Protein AF-A0A7S0CKL4-F1 (afdb_monomer_lite)

Secondary structure (DSSP, 8-state):
-EEEEE-SS-BTTB--EEEEEETTTT-EEEEE-TTSTTHHHHTSGGGG-EEEESS-TTS-TTS--GGGSSS--BTT-EEEEEETTSTT-EEEEEETTTT-EEEEE-TTTSHHHHHTSGGGG-EEEESS-TTS-TT---TTTTSBP-TT-EEEEEESSSSS-EEEB-SSTTEEPEEE-TT----TTPPB-EEEEEESSP--GGG--

Organism: NCBI:txid420281

Sequence (205 aa):
FLSLKVDAYTVNGYDCWLTGGRESYNDYVYVRNALKHGYERTTAETTYQWTVRSSLGDGTRSVADEQYINSCVKYGDIVYLQLNYMDNRWLSGGRDRGNDGVYTENALGTTYERTTAASTYQWIVRSSSGDGTRSFADKQEGSCVHYEDILYLQVNNVNNRWLSGGGYIDEEVYALDVTSTFWEDTPNPKWTVQKWPIVDETRSI

pLDDT: mean 88.28, std 12.35, range [36.5, 98.56]

Structure (mmCIF, N/CA/C/O backbone):
data_AF-A0A7S0CKL4-F1
#
_entry.id   AF-A0A7S0CKL4-F1
#
loop_
_atom_site.group_PDB
_atom_site.id
_atom_site.type_symbol
_atom_site.label_atom_id
_atom_site.label_alt_id
_atom_site.label_comp_id
_atom_site.label_asym_id
_atom_site.label_entity_id
_atom_site.label_seq_id
_atom_site.pdbx_PDB_ins_code
_atom_site.Cartn_x
_atom_site.Cartn_y
_atom_site.Cartn_z
_atom_site.occupancy
_atom_site.B_iso_or_equiv
_atom_site.auth_seq_id
_atom_site.auth_comp_id
_atom_site.auth_asym_id
_atom_site.auth_atom_id
_atom_site.pdbx_PDB_model_num
ATOM 1 N N . PHE A 1 1 ? 4.756 6.213 11.158 1.00 80.94 1 PHE A N 1
ATOM 2 C CA . PHE A 1 1 ? 4.944 5.241 10.065 1.00 80.94 1 PHE A CA 1
ATOM 3 C C . PHE A 1 1 ? 4.367 3.911 10.492 1.00 80.94 1 PHE A C 1
ATOM 5 O O . PHE A 1 1 ? 4.407 3.612 11.685 1.00 80.94 1 PHE A O 1
ATOM 12 N N . LEU A 1 2 ? 3.855 3.144 9.536 1.00 91.38 2 LEU A N 1
ATOM 13 C CA . LEU A 1 2 ? 3.444 1.762 9.752 1.00 91.38 2 LEU A CA 1
ATOM 14 C C . LEU A 1 2 ? 4.275 0.817 8.885 1.00 91.38 2 LEU A C 1
ATOM 16 O O . LEU A 1 2 ? 4.931 1.250 7.933 1.00 91.38 2 LEU A O 1
ATOM 20 N N . SER A 1 3 ? 4.187 -0.467 9.199 1.00 90.94 3 SER A N 1
ATOM 21 C CA . SER A 1 3 ? 4.584 -1.563 8.322 1.00 90.94 3 SER A CA 1
ATOM 22 C C . SER A 1 3 ? 3.409 -2.506 8.119 1.00 90.94 3 SER A C 1
ATOM 24 O O . SER A 1 3 ? 2.536 -2.618 8.977 1.00 90.94 3 SER A O 1
ATOM 26 N N . LEU A 1 4 ? 3.390 -3.182 6.975 1.00 91.25 4 LEU A N 1
ATOM 27 C CA . LEU A 1 4 ? 2.391 -4.197 6.660 1.00 91.25 4 LEU A CA 1
ATOM 28 C C . LEU A 1 4 ? 3.087 -5.552 6.677 1.00 91.25 4 LEU A C 1
ATOM 30 O O . LEU A 1 4 ? 3.980 -5.801 5.866 1.00 91.25 4 LEU A O 1
ATOM 34 N N . LYS A 1 5 ? 2.719 -6.396 7.637 1.00 90.75 5 LYS A N 1
ATOM 35 C CA . LYS A 1 5 ? 3.197 -7.776 7.753 1.00 90.75 5 LYS A CA 1
ATOM 36 C C . LYS A 1 5 ? 2.203 -8.688 7.042 1.00 90.75 5 LYS A C 1
ATOM 38 O O . LYS A 1 5 ? 1.003 -8.494 7.191 1.00 90.75 5 LYS A O 1
ATOM 43 N N . VAL A 1 6 ? 2.679 -9.662 6.273 1.00 86.38 6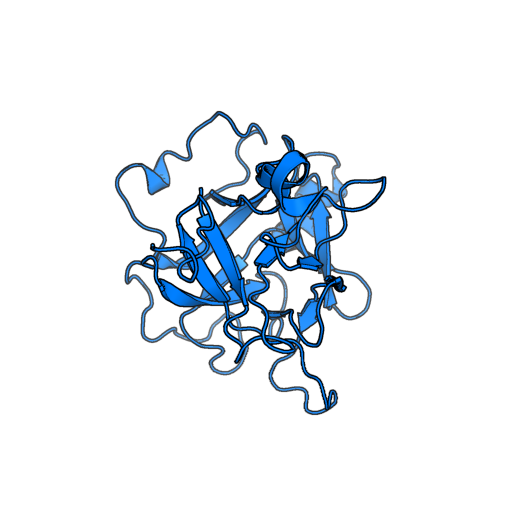 VAL A N 1
ATOM 44 C CA . VAL A 1 6 ? 1.791 -10.672 5.677 1.00 86.38 6 VAL A CA 1
ATOM 45 C C . VAL A 1 6 ? 1.136 -11.473 6.807 1.00 86.38 6 VAL A C 1
ATOM 47 O O . VAL A 1 6 ? 1.844 -12.050 7.631 1.00 86.38 6 VAL A O 1
ATOM 50 N N . ASP A 1 7 ? -0.197 -11.545 6.833 1.00 81.00 7 ASP A N 1
ATOM 51 C CA . ASP A 1 7 ? -0.971 -12.330 7.811 1.00 81.00 7 ASP A CA 1
ATOM 52 C C . ASP A 1 7 ? -1.090 -13.798 7.357 1.00 81.00 7 ASP A C 1
ATOM 54 O O . ASP A 1 7 ? -2.171 -1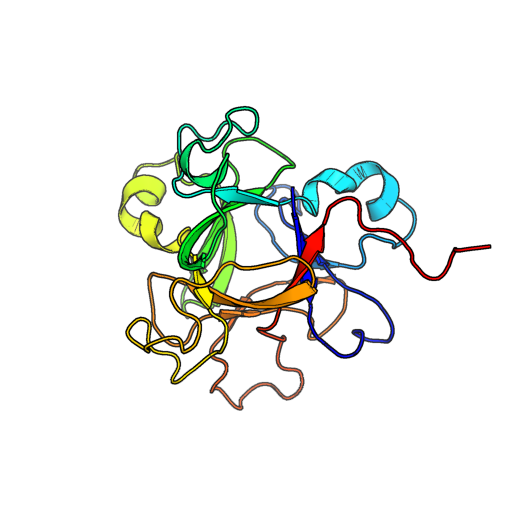4.365 7.185 1.00 81.00 7 ASP A O 1
ATOM 58 N N . ALA A 1 8 ? 0.053 -14.407 7.048 1.00 66.12 8 ALA A N 1
ATOM 59 C CA . ALA A 1 8 ? 0.177 -15.837 6.797 1.00 66.12 8 ALA A CA 1
ATOM 60 C C . ALA A 1 8 ? 0.778 -16.499 8.036 1.00 66.12 8 ALA A C 1
ATOM 62 O O . ALA A 1 8 ? 1.573 -15.889 8.752 1.00 66.12 8 ALA A O 1
ATOM 63 N N . TYR A 1 9 ? 0.450 -17.775 8.254 1.00 55.41 9 TYR A N 1
ATOM 64 C CA . TYR A 1 9 ? 1.267 -18.626 9.113 1.00 55.41 9 TYR A CA 1
ATOM 65 C C . TYR A 1 9 ? 2.672 -18.596 8.510 1.00 55.41 9 TYR A C 1
ATOM 67 O O . TYR A 1 9 ? 2.846 -19.084 7.399 1.00 55.41 9 TYR A O 1
ATOM 75 N N . THR A 1 10 ? 3.578 -17.871 9.167 1.00 57.78 10 THR A N 1
ATOM 76 C CA . THR A 1 10 ? 4.973 -17.608 8.794 1.00 57.78 10 THR A CA 1
ATOM 77 C C . THR A 1 10 ? 5.445 -18.305 7.513 1.00 57.78 10 THR A C 1
ATOM 79 O O . THR A 1 10 ? 5.606 -19.526 7.479 1.00 57.78 10 THR A O 1
ATOM 82 N N . VAL A 1 11 ? 5.720 -17.538 6.455 1.00 58.94 11 VAL A N 1
ATOM 83 C CA . VAL A 1 11 ? 6.225 -18.098 5.193 1.00 58.94 11 VAL A CA 1
ATOM 84 C C . VAL A 1 11 ? 7.553 -18.795 5.487 1.00 58.94 11 VAL A C 1
ATOM 86 O O . VAL A 1 11 ? 8.544 -18.148 5.827 1.00 58.94 11 VAL A O 1
ATOM 89 N N . ASN A 1 12 ? 7.563 -20.129 5.441 1.00 60.25 12 ASN A N 1
ATOM 90 C CA . ASN A 1 12 ? 8.696 -20.962 5.858 1.00 60.25 12 ASN A CA 1
ATOM 91 C C . ASN A 1 12 ? 9.239 -20.654 7.272 1.00 60.25 12 ASN A C 1
ATOM 93 O O . ASN A 1 12 ? 10.441 -20.771 7.508 1.00 60.25 12 ASN A O 1
ATOM 97 N N . GLY A 1 13 ? 8.387 -20.248 8.221 1.00 66.31 13 GLY A N 1
ATOM 98 C CA . GLY A 1 13 ? 8.817 -19.932 9.590 1.00 66.31 13 GLY A CA 1
ATOM 99 C C . GLY A 1 13 ? 9.332 -18.502 9.797 1.00 66.31 13 GLY A C 1
ATOM 100 O O . GLY A 1 13 ? 9.778 -18.183 10.898 1.00 66.31 13 GLY A O 1
ATOM 101 N N . TYR A 1 14 ? 9.235 -17.632 8.785 1.00 72.88 14 TYR A N 1
ATOM 102 C CA . TYR A 1 14 ? 9.647 -16.234 8.877 1.00 72.88 14 TYR A CA 1
ATOM 103 C C . TYR A 1 14 ? 8.485 -15.255 8.739 1.00 72.88 14 TYR A C 1
ATOM 105 O O . TYR A 1 14 ? 7.584 -15.417 7.914 1.00 72.88 14 TYR A O 1
ATOM 113 N N . ASP A 1 15 ? 8.575 -14.178 9.510 1.00 84.06 15 ASP A N 1
ATOM 114 C CA . ASP A 1 15 ? 7.770 -12.988 9.297 1.00 84.06 15 ASP A CA 1
ATOM 115 C C . ASP A 1 15 ? 8.258 -12.256 8.044 1.00 84.06 15 ASP A C 1
ATOM 117 O O . ASP A 1 15 ? 9.460 -12.052 7.844 1.00 84.06 15 ASP A O 1
ATOM 121 N N . CYS A 1 16 ? 7.314 -11.879 7.184 1.00 88.00 16 CYS A N 1
ATOM 122 C CA . CYS A 1 16 ? 7.585 -11.135 5.962 1.00 88.00 16 CYS A CA 1
ATOM 123 C C . CYS A 1 16 ? 6.763 -9.852 5.943 1.00 88.00 16 CYS A C 1
ATOM 125 O O . CYS A 1 16 ? 5.591 -9.838 6.322 1.00 88.00 16 CYS A O 1
ATOM 127 N N . TRP A 1 17 ? 7.387 -8.778 5.472 1.00 92.62 17 TRP A N 1
ATOM 128 C CA . TRP A 1 17 ? 6.806 -7.446 5.439 1.00 92.62 17 TRP A CA 1
ATOM 129 C C . TRP A 1 17 ? 6.842 -6.881 4.028 1.00 92.62 17 TRP A C 1
ATOM 131 O O . TRP A 1 17 ? 7.777 -7.142 3.265 1.00 92.62 17 TRP A O 1
ATOM 141 N N . LEU A 1 18 ? 5.830 -6.077 3.716 1.00 94.88 18 LEU A N 1
ATOM 142 C CA . LEU A 1 18 ? 5.751 -5.314 2.484 1.00 94.88 18 LEU A CA 1
ATOM 143 C C . LEU A 1 18 ? 6.912 -4.327 2.410 1.00 94.88 18 LEU A C 1
ATOM 145 O O . LEU A 1 18 ? 7.070 -3.462 3.279 1.00 94.88 18 LEU A O 1
ATOM 149 N N . THR A 1 19 ? 7.673 -4.408 1.328 1.00 94.88 19 THR A N 1
ATOM 150 C CA . THR A 1 19 ? 8.748 -3.475 1.034 1.00 94.88 19 THR A CA 1
ATOM 151 C C . THR A 1 19 ? 8.677 -2.978 -0.397 1.00 94.88 19 THR A C 1
ATOM 153 O O . THR A 1 19 ? 8.399 -3.752 -1.302 1.00 94.88 19 THR A O 1
ATOM 156 N N . GLY A 1 20 ? 8.905 -1.683 -0.601 1.00 95.50 20 GLY A N 1
ATOM 157 C CA . GLY A 1 20 ? 8.917 -1.051 -1.922 1.00 95.50 20 GLY A CA 1
ATOM 158 C C . GLY A 1 20 ? 10.261 -0.408 -2.229 1.00 95.50 20 GLY A C 1
ATOM 159 O O . GLY A 1 20 ? 11.185 -0.474 -1.421 1.00 95.50 20 GLY A O 1
ATOM 160 N N . GLY A 1 21 ? 10.375 0.260 -3.376 1.00 93.19 21 GLY A N 1
ATOM 161 C CA . GLY A 1 21 ? 11.613 0.958 -3.716 1.00 93.19 21 GLY A CA 1
ATOM 162 C C . GLY A 1 21 ? 12.789 0.011 -3.931 1.00 93.19 21 GLY A C 1
ATOM 163 O O . GLY A 1 21 ? 13.913 0.348 -3.572 1.00 93.19 21 GLY A O 1
ATOM 164 N N . ARG A 1 22 ? 12.522 -1.195 -4.440 1.00 91.81 22 ARG A N 1
ATOM 165 C CA . ARG A 1 22 ? 13.546 -2.207 -4.710 1.00 91.81 22 ARG A CA 1
ATOM 166 C C . ARG A 1 22 ? 14.002 -2.147 -6.165 1.00 91.81 22 ARG A C 1
ATOM 168 O O . ARG A 1 22 ? 13.369 -1.500 -6.997 1.00 91.81 22 ARG A O 1
ATOM 175 N N . GLU A 1 23 ? 15.107 -2.838 -6.435 1.00 88.31 23 GLU A N 1
ATOM 176 C CA . GLU A 1 23 ? 15.803 -2.840 -7.725 1.00 88.31 23 GLU A CA 1
ATOM 177 C C . GLU A 1 23 ? 16.347 -1.459 -8.139 1.00 88.31 23 GLU A C 1
ATOM 179 O O . GLU A 1 23 ? 16.269 -0.475 -7.403 1.00 88.31 23 GLU A O 1
ATOM 184 N N . SER A 1 24 ? 16.986 -1.383 -9.307 1.00 86.50 24 SER A N 1
ATOM 185 C CA . SER A 1 24 ? 17.709 -0.188 -9.768 1.00 86.50 24 SER A CA 1
ATOM 186 C C . SER A 1 24 ? 16.818 1.033 -10.028 1.00 86.50 24 SER A C 1
ATOM 188 O O . SER A 1 24 ? 17.312 2.162 -9.978 1.00 86.50 24 SER A O 1
ATOM 190 N N . TYR A 1 25 ? 15.525 0.827 -10.294 1.00 89.81 25 TYR A N 1
ATOM 191 C CA . TYR A 1 25 ? 14.560 1.895 -10.570 1.00 89.81 25 TYR A CA 1
ATOM 192 C C . TYR A 1 25 ? 13.698 2.276 -9.357 1.00 89.81 25 TYR A C 1
ATOM 194 O O . TYR A 1 25 ? 13.014 3.302 -9.396 1.00 89.81 25 TYR A O 1
ATOM 202 N N . ASN A 1 26 ? 13.812 1.544 -8.243 1.00 92.25 26 ASN A N 1
ATOM 203 C CA . ASN A 1 26 ? 13.032 1.749 -7.019 1.00 92.25 26 ASN A CA 1
ATOM 204 C C . ASN A 1 26 ? 11.511 1.652 -7.251 1.00 92.25 26 ASN A C 1
ATOM 206 O O . ASN A 1 26 ? 10.724 2.395 -6.658 1.00 92.25 26 ASN A O 1
ATOM 210 N N . ASP A 1 27 ? 11.098 0.758 -8.136 1.00 93.62 27 ASP A N 1
ATOM 211 C CA . ASP A 1 27 ? 9.720 0.545 -8.571 1.00 93.62 27 ASP A CA 1
ATOM 212 C C . ASP A 1 27 ? 9.156 -0.803 -8.122 1.00 93.62 27 ASP A C 1
ATOM 214 O O . ASP A 1 27 ? 7.948 -0.913 -7.915 1.00 93.62 27 ASP A O 1
ATOM 218 N N . TYR A 1 28 ? 10.004 -1.796 -7.862 1.00 94.31 28 TYR A N 1
ATOM 219 C CA . TYR A 1 28 ? 9.545 -3.106 -7.418 1.00 94.31 28 TYR A CA 1
ATOM 220 C C . TYR A 1 28 ? 9.110 -3.136 -5.951 1.00 94.31 28 TYR A C 1
ATOM 222 O O . TYR A 1 28 ? 9.665 -2.454 -5.076 1.00 94.31 28 TYR A O 1
ATOM 230 N N . VAL A 1 29 ? 8.122 -3.996 -5.700 1.00 95.19 29 VAL A N 1
ATOM 231 C CA . VAL A 1 29 ? 7.515 -4.248 -4.395 1.00 95.19 29 VAL A CA 1
ATOM 232 C C . VAL A 1 29 ? 7.595 -5.736 -4.087 1.00 95.19 29 VAL A C 1
ATOM 234 O O . VAL A 1 29 ? 7.184 -6.566 -4.892 1.00 95.19 29 VAL A O 1
ATOM 237 N N . TYR A 1 30 ? 8.107 -6.064 -2.905 1.00 93.00 30 TYR A N 1
ATOM 238 C CA . TYR A 1 30 ? 8.327 -7.434 -2.459 1.00 93.00 30 TYR A CA 1
ATOM 239 C C . TYR A 1 30 ? 7.736 -7.679 -1.073 1.00 93.00 30 TYR A C 1
ATOM 241 O O . TYR A 1 30 ? 7.477 -6.753 -0.299 1.00 93.00 30 TYR A O 1
ATOM 249 N N . VAL A 1 31 ? 7.612 -8.956 -0.728 1.00 90.19 31 VAL A N 1
ATOM 250 C CA . VAL A 1 31 ? 7.548 -9.428 0.654 1.00 90.19 31 VAL A CA 1
ATOM 251 C C . VAL A 1 31 ? 8.912 -9.958 1.073 1.00 90.19 31 VAL A C 1
ATOM 253 O O . VAL A 1 31 ? 9.464 -10.873 0.465 1.00 90.19 31 VAL A O 1
ATOM 256 N N . ARG A 1 32 ? 9.493 -9.377 2.123 1.00 89.94 32 ARG A N 1
ATOM 257 C CA . ARG A 1 32 ? 10.824 -9.775 2.608 1.00 89.94 32 ARG A CA 1
ATOM 258 C C . ARG A 1 32 ? 10.884 -9.816 4.116 1.00 89.94 32 ARG A C 1
ATOM 260 O O . ARG A 1 32 ? 10.166 -9.080 4.787 1.00 89.94 32 ARG A O 1
ATOM 267 N N . ASN A 1 33 ? 11.803 -10.613 4.646 1.00 88.81 33 ASN A N 1
ATOM 268 C CA . ASN A 1 33 ? 12.113 -10.609 6.069 1.00 88.81 33 ASN A CA 1
ATOM 269 C C . ASN A 1 33 ? 12.981 -9.379 6.418 1.00 88.81 33 ASN A C 1
ATOM 271 O O . ASN A 1 33 ? 14.189 -9.383 6.189 1.00 88.81 33 ASN A O 1
ATOM 275 N N . ALA A 1 34 ? 12.372 -8.346 7.003 1.00 86.25 34 ALA A N 1
ATOM 276 C CA . ALA A 1 34 ? 13.024 -7.111 7.447 1.00 86.25 34 ALA A CA 1
ATOM 277 C C . ALA A 1 34 ? 14.053 -7.340 8.566 1.00 86.25 34 ALA A C 1
ATOM 279 O O . ALA A 1 34 ? 14.981 -6.555 8.753 1.00 86.25 34 ALA A O 1
ATOM 280 N N . LEU A 1 35 ? 13.910 -8.439 9.312 1.00 85.81 35 LEU A N 1
ATOM 281 C CA . LEU A 1 35 ? 14.823 -8.839 10.376 1.00 85.81 35 LEU A CA 1
ATOM 282 C C . LEU A 1 35 ? 15.964 -9.731 9.872 1.00 85.81 35 LEU A C 1
ATOM 284 O O . LEU A 1 35 ? 16.837 -10.086 10.674 1.00 85.81 35 LEU A O 1
ATOM 288 N N . LYS A 1 36 ? 16.006 -10.065 8.574 1.00 83.81 36 LYS A N 1
ATOM 289 C CA . LYS A 1 36 ? 17.130 -10.769 7.945 1.00 83.81 36 LYS A CA 1
ATOM 290 C C . LYS A 1 36 ? 18.393 -9.915 8.093 1.00 83.81 36 LYS A C 1
ATOM 292 O O . LYS A 1 36 ? 18.380 -8.699 7.929 1.00 83.81 36 LYS A O 1
ATOM 297 N N . HIS A 1 37 ? 19.498 -10.543 8.480 1.00 70.81 37 HIS A N 1
ATOM 298 C CA . HIS A 1 37 ? 20.748 -9.829 8.741 1.00 70.81 37 HIS A CA 1
ATOM 299 C C . HIS A 1 37 ? 21.298 -9.112 7.493 1.00 70.81 37 HIS A C 1
ATOM 301 O O . HIS A 1 37 ? 20.985 -9.468 6.358 1.00 70.81 37 HIS A O 1
ATOM 307 N N . GLY A 1 38 ? 22.178 -8.131 7.715 1.00 84.25 38 GLY A N 1
ATOM 308 C CA . GLY A 1 38 ? 22.845 -7.387 6.647 1.00 84.25 38 GLY A CA 1
ATOM 309 C C . GLY A 1 38 ? 21.977 -6.256 6.103 1.00 84.25 38 GLY A C 1
ATOM 310 O O . GLY A 1 38 ? 21.451 -5.462 6.880 1.00 84.25 38 GLY A O 1
ATOM 311 N N . TYR A 1 39 ? 21.846 -6.202 4.776 1.00 84.25 39 TYR A N 1
ATOM 312 C CA . TYR A 1 39 ? 21.215 -5.103 4.039 1.00 84.25 39 TYR A CA 1
ATOM 313 C C . TYR A 1 39 ? 19.825 -4.719 4.572 1.00 84.25 39 TYR A C 1
ATOM 315 O O . TYR A 1 39 ? 19.553 -3.528 4.731 1.00 84.25 39 TYR A O 1
ATOM 323 N N . GLU A 1 40 ? 18.983 -5.703 4.913 1.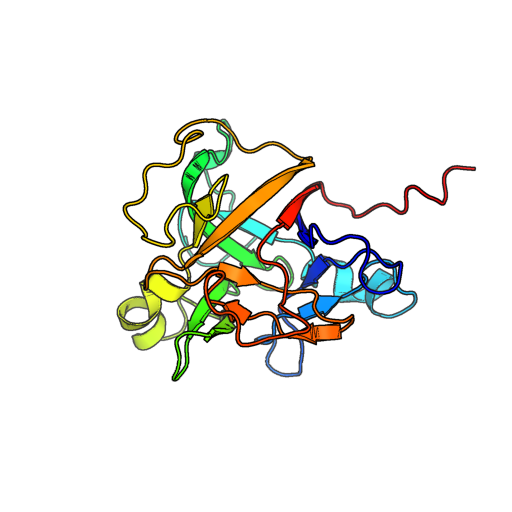00 86.88 40 GLU A N 1
ATOM 324 C CA . GLU A 1 40 ? 17.612 -5.435 5.373 1.00 86.88 40 GLU A CA 1
ATOM 325 C C . GLU A 1 40 ? 17.579 -4.696 6.720 1.00 86.88 40 GLU A C 1
ATOM 327 O O . GLU A 1 40 ? 16.874 -3.698 6.851 1.00 86.88 40 GLU A O 1
ATOM 332 N N . ARG A 1 41 ? 18.416 -5.097 7.690 1.00 77.94 41 ARG A N 1
ATOM 333 C CA . ARG A 1 41 ? 18.479 -4.448 9.014 1.00 77.94 41 ARG A CA 1
ATOM 334 C C . ARG A 1 41 ? 19.196 -3.097 9.031 1.00 77.94 41 ARG A C 1
ATOM 336 O O . ARG A 1 41 ? 18.965 -2.330 9.957 1.00 77.94 41 ARG A O 1
ATOM 343 N N . THR A 1 42 ? 20.118 -2.829 8.103 1.00 76.69 42 THR A N 1
ATOM 344 C CA . THR A 1 42 ? 21.000 -1.645 8.203 1.00 76.69 42 THR A CA 1
ATOM 345 C C . THR A 1 42 ? 20.755 -0.583 7.148 1.00 76.69 42 THR A C 1
ATOM 347 O O . THR A 1 42 ? 21.084 0.578 7.370 1.00 76.69 42 THR A O 1
ATOM 350 N N . THR A 1 43 ? 20.263 -0.967 5.973 1.00 80.62 43 THR A N 1
ATOM 351 C CA . THR A 1 43 ? 20.270 -0.094 4.790 1.00 80.62 43 THR A CA 1
ATOM 352 C C . THR A 1 43 ? 18.882 0.056 4.189 1.00 80.62 43 THR A C 1
ATOM 354 O O . THR A 1 43 ? 18.534 1.143 3.736 1.00 80.62 43 THR A O 1
ATOM 357 N N . ALA A 1 44 ? 18.071 -1.000 4.226 1.00 85.19 44 ALA A N 1
ATOM 358 C CA . ALA A 1 44 ? 16.737 -1.005 3.639 1.00 85.19 44 ALA A CA 1
ATOM 359 C C . ALA A 1 44 ? 15.627 -0.595 4.619 1.00 85.19 44 ALA A C 1
ATOM 361 O O . ALA A 1 44 ? 14.455 -0.715 4.284 1.00 85.19 44 ALA A O 1
ATOM 362 N N . GLU A 1 45 ? 15.947 -0.112 5.820 1.00 87.56 45 GLU A N 1
ATOM 363 C CA . GLU A 1 45 ? 14.968 0.125 6.892 1.00 87.56 45 GLU A CA 1
ATOM 364 C C . GLU A 1 45 ? 13.750 0.950 6.427 1.00 87.56 45 GLU A C 1
ATOM 366 O O . GLU A 1 45 ? 12.595 0.571 6.623 1.00 87.56 45 GLU A O 1
ATOM 371 N N . THR A 1 46 ? 13.998 2.053 5.721 1.00 91.88 46 THR A N 1
ATOM 372 C CA . THR A 1 46 ? 12.949 2.961 5.236 1.00 91.88 46 THR A CA 1
ATOM 373 C C . THR A 1 46 ? 12.143 2.405 4.060 1.00 91.88 46 THR A C 1
ATOM 375 O O . THR A 1 46 ? 11.078 2.936 3.749 1.00 91.88 46 THR A O 1
ATOM 378 N N . THR A 1 47 ? 12.591 1.310 3.439 1.00 94.31 47 THR A N 1
ATOM 379 C CA . THR A 1 47 ? 11.850 0.609 2.377 1.00 94.31 47 THR A CA 1
ATOM 380 C C . THR A 1 47 ? 10.694 -0.241 2.919 1.00 94.31 47 THR A C 1
ATOM 382 O O . THR A 1 47 ? 9.850 -0.680 2.142 1.00 94.31 47 THR A O 1
ATOM 385 N N . TYR A 1 48 ? 10.644 -0.481 4.234 1.00 94.81 48 TYR A N 1
ATOM 386 C CA . TYR A 1 48 ? 9.555 -1.175 4.942 1.00 94.81 48 TYR A CA 1
ATOM 387 C C . TYR A 1 48 ? 8.581 -0.217 5.638 1.00 94.81 48 TYR A C 1
ATOM 389 O O . TYR A 1 48 ? 7.589 -0.640 6.242 1.00 94.81 48 TYR A O 1
ATOM 397 N N . GLN A 1 49 ? 8.892 1.077 5.602 1.00 95.12 49 GLN 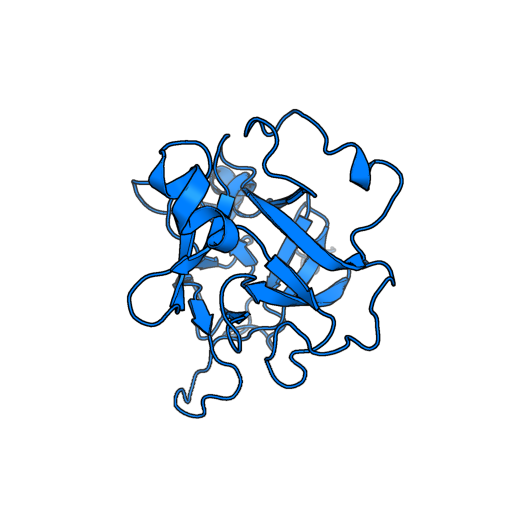A N 1
ATOM 398 C CA . GLN A 1 49 ? 8.121 2.122 6.247 1.00 95.12 49 GLN A CA 1
ATOM 399 C C . GLN A 1 49 ? 7.160 2.737 5.241 1.00 95.12 49 GLN A C 1
ATOM 401 O O . GLN A 1 49 ? 7.570 3.278 4.211 1.00 95.12 49 GLN A O 1
ATOM 406 N N . TRP A 1 50 ? 5.883 2.713 5.591 1.00 96.19 50 TRP A N 1
ATOM 407 C CA . TRP A 1 50 ? 4.822 3.293 4.789 1.00 96.19 50 TRP A CA 1
ATOM 408 C C . TRP A 1 50 ? 4.115 4.395 5.574 1.00 96.19 50 TRP A C 1
ATOM 410 O O . TRP A 1 50 ? 3.879 4.292 6.787 1.00 96.19 50 TRP A O 1
ATOM 420 N N . THR A 1 51 ? 3.778 5.465 4.867 1.00 94.88 51 THR A N 1
ATOM 421 C CA . THR A 1 51 ? 2.919 6.538 5.365 1.00 94.88 51 THR A CA 1
ATOM 422 C C . THR A 1 51 ? 1.579 6.428 4.663 1.00 94.88 51 THR A C 1
ATOM 424 O O . THR A 1 51 ? 1.513 6.530 3.438 1.00 94.88 51 THR A O 1
ATOM 427 N N . VAL A 1 52 ? 0.514 6.231 5.438 1.00 95.19 52 VAL A N 1
ATOM 428 C CA . VAL A 1 52 ? -0.852 6.289 4.915 1.00 95.19 52 VAL A CA 1
ATOM 429 C C . VAL A 1 52 ? -1.254 7.746 4.765 1.00 95.19 52 VAL A C 1
ATOM 431 O O . VAL A 1 52 ? -1.045 8.545 5.679 1.00 95.19 52 VAL A O 1
ATOM 434 N N . ARG A 1 53 ? -1.823 8.079 3.612 1.00 96.12 53 ARG A N 1
ATOM 435 C CA . ARG A 1 53 ? -2.289 9.420 3.278 1.00 96.12 53 ARG A CA 1
ATOM 436 C C . ARG A 1 53 ? -3.690 9.390 2.685 1.00 96.12 53 ARG A C 1
ATOM 438 O O . ARG A 1 53 ? -4.097 8.409 2.070 1.00 96.12 53 ARG A O 1
ATOM 445 N N . SER A 1 54 ? -4.427 10.467 2.898 1.00 95.50 54 SER A N 1
ATOM 446 C CA . SER A 1 54 ? -5.751 10.751 2.355 1.00 95.50 54 SER A CA 1
ATOM 447 C C . SER A 1 54 ? -5.676 11.265 0.916 1.00 95.50 54 SER A C 1
ATOM 449 O O . SER A 1 54 ? -6.636 11.153 0.157 1.00 95.50 54 SER A O 1
ATOM 451 N N . SER A 1 55 ? -4.519 11.800 0.514 1.00 95.12 55 SER A N 1
ATOM 452 C CA . SER A 1 55 ? -4.247 12.277 -0.842 1.00 95.12 55 SER A CA 1
ATOM 453 C C . SER A 1 55 ? -2.771 12.120 -1.223 1.00 95.12 55 SER A C 1
ATOM 455 O O . SER A 1 55 ? -1.912 11.853 -0.382 1.00 95.12 55 SER A O 1
ATOM 457 N N . LEU A 1 56 ? -2.460 12.332 -2.505 1.00 94.88 56 LEU A N 1
ATOM 458 C CA . LEU A 1 56 ? -1.076 12.381 -2.990 1.00 94.88 56 LEU A CA 1
ATOM 459 C C . LEU A 1 56 ? -0.304 13.616 -2.483 1.00 94.88 56 LEU A C 1
ATOM 461 O O . LEU A 1 56 ? 0.925 13.614 -2.488 1.00 94.88 56 LEU A O 1
ATOM 465 N N . GLY A 1 57 ? -0.994 14.681 -2.057 1.00 93.06 57 GLY A N 1
ATOM 466 C CA . GLY A 1 57 ? -0.353 15.950 -1.703 1.00 93.06 57 GLY A CA 1
ATOM 467 C C . GLY A 1 57 ? 0.597 16.457 -2.798 1.00 93.06 57 GLY A C 1
ATOM 468 O O . GLY A 1 57 ? 0.297 16.366 -3.988 1.00 93.06 57 GLY A O 1
ATOM 469 N N . ASP A 1 58 ? 1.757 16.968 -2.386 1.00 93.06 58 ASP A N 1
ATOM 470 C CA . ASP A 1 58 ? 2.842 17.408 -3.274 1.00 93.06 58 ASP A CA 1
ATOM 471 C C . ASP A 1 58 ? 3.945 16.350 -3.472 1.00 93.06 58 ASP A C 1
ATOM 473 O O . ASP A 1 58 ? 4.952 16.615 -4.128 1.00 93.06 58 ASP A O 1
ATOM 477 N N . GLY A 1 59 ? 3.774 15.154 -2.897 1.00 93.25 59 GLY A N 1
ATOM 478 C CA . GLY A 1 59 ? 4.767 14.088 -2.973 1.00 93.25 59 GLY A CA 1
ATOM 479 C C . GLY A 1 59 ? 5.887 14.135 -1.935 1.00 93.25 59 GLY A C 1
ATOM 480 O O . GLY A 1 59 ? 6.678 13.190 -1.891 1.00 93.25 59 GLY A O 1
ATOM 481 N N . THR A 1 60 ? 5.969 15.153 -1.078 1.00 94.81 60 THR A N 1
ATOM 482 C CA . THR A 1 60 ? 7.017 15.240 -0.048 1.00 94.81 60 THR A CA 1
ATOM 483 C C . THR A 1 60 ? 6.682 14.403 1.185 1.00 94.81 60 THR A C 1
ATOM 485 O O . THR A 1 60 ? 5.563 14.423 1.700 1.00 94.81 60 THR A O 1
ATOM 488 N N . ARG A 1 61 ? 7.652 13.634 1.698 1.00 92.56 61 ARG A N 1
ATOM 489 C CA . ARG A 1 61 ? 7.433 12.757 2.867 1.00 92.56 61 ARG A CA 1
ATOM 490 C C . ARG A 1 61 ? 7.386 13.494 4.203 1.00 92.56 61 ARG A C 1
ATOM 492 O O . ARG A 1 61 ? 6.830 12.969 5.162 1.00 92.56 61 ARG A O 1
ATOM 499 N N . SER A 1 62 ? 7.978 14.683 4.277 1.00 87.88 62 SER A N 1
ATOM 500 C CA . SER A 1 62 ? 8.072 15.483 5.504 1.00 87.88 62 SER A CA 1
ATOM 501 C C . SER A 1 62 ? 6.778 16.218 5.856 1.00 87.88 62 SER A C 1
ATOM 503 O O . SER A 1 62 ? 6.605 16.614 7.008 1.00 87.88 62 SER A O 1
ATOM 505 N N . VAL A 1 63 ? 5.874 16.401 4.892 1.00 84.56 63 VAL A N 1
ATOM 506 C CA . VAL A 1 63 ? 4.592 17.076 5.110 1.00 84.56 63 VAL A CA 1
ATOM 507 C C . VAL A 1 63 ? 3.579 16.080 5.660 1.00 84.56 63 VAL A C 1
ATOM 509 O O . VAL A 1 63 ? 3.272 15.075 5.014 1.00 84.56 63 VAL A O 1
ATOM 512 N N . ALA A 1 64 ? 3.065 16.370 6.855 1.00 80.44 64 ALA A N 1
ATOM 513 C CA . ALA A 1 64 ? 2.031 15.571 7.498 1.00 80.44 64 ALA A CA 1
ATOM 514 C C . ALA A 1 64 ? 0.706 15.648 6.727 1.00 80.44 64 ALA A C 1
ATOM 516 O O . ALA A 1 64 ? 0.349 16.687 6.176 1.00 80.44 64 ALA A O 1
ATOM 517 N N . ASP A 1 65 ? -0.035 14.544 6.721 1.00 86.38 65 ASP A N 1
ATOM 518 C CA . ASP A 1 65 ? -1.400 14.521 6.212 1.00 86.38 65 ASP A CA 1
ATOM 519 C C . ASP A 1 65 ? -2.362 15.006 7.299 1.00 86.38 65 ASP A C 1
ATOM 521 O O . ASP A 1 65 ? -2.624 14.291 8.270 1.00 86.38 65 ASP A O 1
ATOM 525 N N . GLU A 1 66 ? -2.854 16.238 7.158 1.00 83.88 66 GLU A N 1
ATOM 526 C CA . GLU A 1 66 ? -3.667 16.900 8.182 1.00 83.88 66 GLU A CA 1
ATOM 527 C C . GLU A 1 66 ? -4.938 16.124 8.545 1.00 83.88 66 GLU A C 1
ATOM 529 O O . GLU A 1 66 ? -5.368 16.173 9.700 1.00 83.88 66 GLU A O 1
ATOM 534 N N . GLN A 1 67 ? -5.499 15.351 7.605 1.00 85.81 67 GLN A N 1
ATOM 535 C CA . GLN A 1 67 ? -6.717 14.578 7.841 1.00 85.81 67 GLN A CA 1
ATOM 536 C C . GLN A 1 67 ? -6.542 13.568 8.982 1.00 85.81 67 GLN A C 1
ATOM 538 O O . GLN A 1 67 ? -7.474 13.357 9.761 1.00 85.81 67 GLN A O 1
ATOM 543 N N . TYR A 1 68 ? -5.351 12.981 9.125 1.00 84.06 68 TYR A N 1
ATOM 544 C CA . TYR A 1 68 ? -5.077 11.921 10.099 1.00 84.06 68 TYR A CA 1
ATOM 545 C C . TYR A 1 68 ? -4.319 12.393 11.349 1.00 84.06 68 TYR A C 1
ATOM 547 O O . TYR A 1 68 ? -3.999 11.575 12.206 1.00 84.06 68 TYR A O 1
ATOM 555 N N . ILE A 1 69 ? -4.064 13.697 11.520 1.00 78.38 69 ILE A N 1
ATOM 556 C CA . ILE A 1 69 ? -3.352 14.212 12.710 1.00 78.38 69 ILE A CA 1
ATOM 557 C C . ILE A 1 69 ? -4.155 13.984 14.004 1.00 78.38 69 ILE A C 1
ATOM 559 O O . ILE A 1 69 ? -3.568 13.753 15.056 1.00 78.38 69 ILE A O 1
ATOM 563 N N . ASN A 1 70 ? -5.490 14.001 13.927 1.00 79.75 70 ASN A N 1
ATOM 564 C CA . ASN A 1 70 ? -6.394 13.773 15.065 1.00 79.75 70 ASN A CA 1
ATOM 565 C C . ASN A 1 70 ? -7.505 12.764 14.742 1.00 79.75 70 ASN A C 1
ATOM 567 O O . ASN A 1 70 ? -8.570 12.771 15.361 1.00 79.75 70 ASN A O 1
ATOM 571 N N . SER A 1 71 ? -7.286 11.929 13.732 1.00 89.38 71 SER A N 1
ATOM 572 C CA . SER A 1 71 ? -8.233 10.899 13.327 1.00 89.38 71 SER A CA 1
ATOM 573 C C . SER A 1 71 ? -7.495 9.603 13.011 1.00 89.38 71 SER A C 1
ATOM 575 O O . SER A 1 71 ? -6.268 9.536 13.046 1.00 89.38 71 SER A O 1
ATOM 577 N N . CYS A 1 72 ? -8.257 8.551 12.761 1.00 92.50 72 CYS A N 1
ATOM 578 C CA . CYS A 1 72 ? -7.746 7.256 12.351 1.00 92.50 72 CYS A CA 1
ATOM 579 C C . CYS A 1 72 ? -8.092 7.027 10.880 1.00 92.50 72 CYS A C 1
ATOM 581 O O . CYS A 1 72 ? -9.086 7.559 10.380 1.00 92.50 72 CYS A O 1
ATOM 583 N N . VAL A 1 73 ? -7.308 6.178 10.223 1.00 95.94 73 VAL A N 1
ATOM 584 C CA . VAL A 1 73 ? -7.759 5.511 9.000 1.00 95.94 73 VAL A CA 1
ATOM 585 C C . VAL A 1 73 ? -8.922 4.606 9.378 1.00 95.94 73 VAL A C 1
ATOM 587 O O . VAL A 1 73 ? -8.855 3.917 10.399 1.00 95.94 73 VAL A O 1
ATOM 590 N N . LYS A 1 74 ? -9.980 4.607 8.578 1.00 97.31 74 LYS A N 1
ATOM 591 C CA . LYS A 1 74 ? -11.162 3.780 8.792 1.00 97.31 74 LYS A CA 1
ATOM 592 C C . LYS A 1 74 ? -11.290 2.723 7.712 1.00 97.31 74 LYS A C 1
ATOM 594 O O . LYS A 1 74 ? -10.871 2.919 6.572 1.00 97.31 74 LYS A O 1
ATOM 599 N N . TYR A 1 75 ? -11.928 1.608 8.047 1.00 98.31 75 TYR A N 1
ATOM 600 C CA . TYR A 1 75 ? -12.395 0.694 7.010 1.00 98.31 75 TYR A CA 1
ATOM 601 C C . TYR A 1 75 ? -13.386 1.424 6.092 1.00 98.31 75 TYR A C 1
ATOM 603 O O . TYR A 1 75 ? -14.232 2.188 6.559 1.00 98.31 75 TYR A O 1
ATOM 611 N N . GLY A 1 76 ? -13.255 1.204 4.787 1.00 97.25 76 GLY A N 1
ATOM 612 C CA . GLY A 1 76 ? -13.959 1.927 3.728 1.00 97.25 76 GLY A CA 1
ATOM 613 C C . GLY A 1 76 ? -13.203 3.139 3.176 1.00 97.25 76 GLY A C 1
ATOM 614 O O . GLY A 1 76 ? -13.507 3.563 2.061 1.00 97.25 76 GLY A O 1
ATOM 615 N N . ASP A 1 77 ? -12.197 3.668 3.884 1.00 97.69 77 ASP A N 1
ATOM 616 C CA . ASP A 1 77 ? -11.424 4.806 3.382 1.00 97.69 77 ASP A CA 1
ATOM 617 C C . ASP A 1 77 ? -10.650 4.431 2.111 1.00 97.69 77 ASP A C 1
ATOM 619 O O . ASP A 1 77 ? -10.075 3.343 1.994 1.00 97.69 77 ASP A O 1
ATOM 623 N N . ILE A 1 78 ? -10.595 5.378 1.172 1.00 97.88 78 ILE A N 1
ATOM 624 C CA . ILE A 1 78 ? -9.636 5.354 0.070 1.00 97.88 78 ILE A CA 1
ATOM 625 C C . ILE A 1 78 ? -8.365 6.042 0.554 1.00 97.88 78 ILE A C 1
ATOM 627 O O . ILE A 1 78 ? -8.382 7.223 0.905 1.00 97.88 78 ILE A O 1
ATOM 631 N N . VAL A 1 79 ? -7.258 5.310 0.532 1.00 97.94 79 VAL A N 1
ATOM 632 C CA . VAL A 1 79 ? -5.958 5.788 0.995 1.00 97.94 79 VAL A CA 1
ATOM 633 C C . VAL A 1 79 ? -4.886 5.660 -0.079 1.00 97.94 79 VAL A C 1
ATOM 635 O O . VAL A 1 79 ? -5.021 4.924 -1.057 1.00 97.94 79 VAL A O 1
ATOM 638 N N . TYR A 1 80 ? -3.786 6.365 0.150 1.00 98.19 80 TYR A N 1
ATOM 639 C CA . TYR A 1 80 ? -2.553 6.299 -0.617 1.00 98.19 80 TYR A CA 1
ATOM 640 C C . TYR A 1 80 ? -1.431 5.852 0.317 1.00 98.19 80 TYR A C 1
ATOM 642 O O . TYR A 1 80 ? -1.336 6.317 1.454 1.00 98.19 80 TYR A O 1
ATOM 650 N N . LEU A 1 81 ? -0.568 4.959 -0.157 1.00 98.06 81 LEU A N 1
ATOM 651 C CA . LEU A 1 81 ? 0.563 4.449 0.615 1.00 98.06 81 LEU A CA 1
ATOM 652 C C . LEU A 1 81 ? 1.852 5.026 0.040 1.00 98.06 81 LEU A C 1
ATOM 654 O O . LEU A 1 81 ? 2.299 4.625 -1.033 1.00 98.06 81 LEU A O 1
ATOM 658 N N . GLN A 1 82 ? 2.440 5.988 0.745 1.00 97.62 82 GLN A N 1
ATOM 659 C CA . GLN A 1 82 ? 3.713 6.583 0.358 1.00 97.62 82 GLN A CA 1
ATOM 660 C C . GLN A 1 82 ? 4.867 5.800 0.981 1.00 97.62 82 GLN A C 1
ATOM 662 O O . GLN A 1 82 ? 4.887 5.573 2.194 1.00 97.62 82 GLN A O 1
ATOM 667 N N . LEU A 1 83 ? 5.843 5.422 0.161 1.00 96.88 83 LEU A N 1
ATOM 668 C CA . LEU A 1 83 ? 7.059 4.764 0.618 1.00 96.88 83 LEU A CA 1
ATOM 669 C C . LEU A 1 83 ? 7.956 5.774 1.338 1.00 96.88 83 LEU A C 1
ATOM 671 O O . LEU A 1 83 ? 8.254 6.837 0.796 1.00 96.88 83 LEU A O 1
ATOM 675 N N . ASN A 1 84 ? 8.453 5.437 2.530 1.00 94.62 84 ASN A N 1
ATOM 676 C CA . ASN A 1 84 ? 9.300 6.354 3.292 1.00 94.62 84 ASN A CA 1
ATOM 677 C C . ASN A 1 84 ? 10.788 6.314 2.890 1.00 94.62 84 ASN A C 1
ATOM 679 O O . ASN A 1 84 ? 11.623 6.912 3.562 1.00 94.62 84 ASN A O 1
ATOM 683 N N . TYR A 1 85 ? 11.138 5.622 1.808 1.00 93.00 85 TYR A N 1
ATOM 684 C CA . TYR A 1 85 ? 12.497 5.571 1.270 1.00 93.00 85 TYR A CA 1
ATOM 685 C C . TYR A 1 85 ? 12.858 6.842 0.486 1.00 93.00 85 TYR A C 1
ATOM 687 O O . TYR A 1 85 ? 13.951 7.381 0.651 1.00 93.00 85 TYR A O 1
ATOM 695 N N . MET A 1 86 ? 11.930 7.366 -0.322 1.00 94.44 86 MET A N 1
ATOM 696 C CA . MET A 1 86 ? 12.157 8.536 -1.175 1.00 94.44 86 MET A CA 1
ATOM 697 C C . MET A 1 86 ? 10.862 9.318 -1.430 1.00 94.44 86 MET A C 1
ATOM 699 O O . MET A 1 86 ? 9.770 8.754 -1.383 1.00 94.44 86 MET A O 1
ATOM 703 N N . ASP A 1 87 ? 10.982 10.614 -1.719 1.00 96.12 87 ASP A N 1
ATOM 704 C CA . ASP A 1 87 ? 9.827 11.440 -2.087 1.00 96.12 87 ASP A CA 1
ATOM 705 C C . ASP A 1 87 ? 9.217 10.985 -3.417 1.00 96.12 87 ASP A C 1
ATOM 707 O O . ASP A 1 87 ? 9.879 10.358 -4.246 1.00 96.12 87 ASP A O 1
ATOM 711 N N . ASN A 1 88 ? 7.950 11.342 -3.634 1.00 96.19 88 ASN A N 1
ATOM 712 C CA . ASN A 1 88 ? 7.200 11.027 -4.849 1.00 96.19 88 ASN A CA 1
ATOM 713 C C . ASN A 1 88 ? 7.148 9.528 -5.180 1.00 96.19 88 ASN A C 1
ATOM 715 O O . ASN A 1 88 ? 7.164 9.161 -6.350 1.00 96.19 88 ASN A O 1
ATOM 719 N N . ARG A 1 89 ? 7.109 8.652 -4.173 1.00 97.50 89 ARG A N 1
ATOM 720 C CA . ARG A 1 89 ? 7.085 7.204 -4.384 1.00 97.50 89 ARG A CA 1
ATOM 721 C C . ARG A 1 89 ? 5.893 6.581 -3.673 1.00 97.50 89 ARG A C 1
ATOM 723 O O . ARG A 1 89 ? 5.799 6.627 -2.448 1.00 97.50 89 ARG A O 1
ATOM 730 N N . TRP A 1 90 ? 4.976 6.030 -4.458 1.00 98.19 90 TRP A N 1
ATOM 731 C CA . TRP A 1 90 ? 3.639 5.644 -4.013 1.00 98.19 90 TRP A CA 1
ATOM 732 C C . TRP A 1 90 ? 3.301 4.235 -4.458 1.00 98.19 90 TRP A C 1
ATOM 734 O O . TRP A 1 90 ? 3.507 3.905 -5.622 1.00 98.19 90 TRP A O 1
ATOM 744 N N . LEU A 1 91 ? 2.748 3.421 -3.563 1.00 98.56 91 LEU A N 1
ATOM 745 C CA . LEU A 1 91 ? 2.268 2.093 -3.918 1.00 98.56 91 LEU A CA 1
ATOM 746 C C . LEU A 1 91 ? 1.095 2.200 -4.892 1.00 98.56 91 LEU A C 1
ATOM 748 O O . LEU A 1 91 ? 0.110 2.892 -4.632 1.00 98.56 91 LEU A O 1
ATOM 752 N N . SER A 1 92 ? 1.185 1.455 -5.978 1.00 98.25 92 SER A N 1
ATOM 753 C CA . SER A 1 92 ? 0.161 1.335 -7.001 1.00 98.25 92 SER A CA 1
ATOM 754 C C . SER A 1 92 ? -0.144 -0.127 -7.274 1.00 98.25 92 SER A C 1
ATOM 756 O O . SER A 1 92 ? 0.720 -0.979 -7.089 1.00 98.25 92 SER A O 1
ATOM 758 N N . GLY A 1 93 ? -1.364 -0.420 -7.705 1.00 97.38 93 GLY A N 1
ATOM 759 C CA . GLY A 1 93 ? -1.807 -1.764 -8.040 1.00 97.38 93 GLY A CA 1
ATOM 760 C C . GLY A 1 93 ? -2.813 -1.764 -9.180 1.00 97.38 93 GLY A C 1
ATOM 761 O O . GLY A 1 93 ? -3.279 -0.712 -9.626 1.00 97.38 93 GLY A O 1
ATOM 762 N N . GLY A 1 94 ? -3.151 -2.957 -9.664 1.00 94.56 94 GLY A N 1
ATOM 763 C CA . GLY A 1 94 ? -4.059 -3.080 -10.799 1.00 94.56 94 GLY A CA 1
ATOM 764 C C . GLY A 1 94 ? -3.414 -2.593 -12.094 1.00 94.56 94 GLY A C 1
ATOM 765 O O . GLY A 1 94 ? -4.103 -1.992 -12.920 1.00 94.56 94 GLY A O 1
ATOM 766 N N . ARG A 1 95 ? -2.094 -2.781 -12.224 1.00 94.25 95 ARG A N 1
ATOM 767 C CA . ARG A 1 95 ? -1.301 -2.408 -13.399 1.00 94.25 95 ARG A CA 1
ATOM 768 C C . ARG A 1 95 ? -1.133 -3.582 -14.360 1.00 94.25 95 ARG A C 1
ATOM 770 O O . ARG A 1 95 ? -1.534 -4.707 -14.068 1.00 94.25 95 ARG A O 1
ATOM 777 N N . ASP A 1 96 ? -0.569 -3.260 -15.521 1.00 93.38 96 ASP A N 1
ATOM 778 C CA . ASP A 1 96 ? -0.286 -4.173 -16.626 1.00 93.38 96 ASP A CA 1
ATOM 779 C C . ASP A 1 96 ? -1.500 -4.910 -17.194 1.00 93.38 96 ASP A C 1
ATOM 781 O O . ASP A 1 96 ? -2.665 -4.706 -16.837 1.00 93.38 96 ASP A O 1
ATOM 785 N N . ARG A 1 97 ? -1.221 -5.765 -18.176 1.00 89.06 97 ARG A N 1
ATOM 786 C CA . ARG A 1 97 ? -2.230 -6.608 -18.800 1.00 89.06 97 ARG A CA 1
ATOM 787 C C . ARG A 1 97 ? -2.611 -7.734 -17.839 1.00 89.06 97 ARG A C 1
ATOM 789 O O . ARG A 1 97 ? -1.917 -8.735 -17.768 1.00 89.06 97 ARG A O 1
ATOM 796 N N . GLY A 1 98 ? -3.777 -7.607 -17.216 1.00 88.19 98 GLY A N 1
ATOM 797 C CA . GLY A 1 98 ? -4.267 -8.565 -16.213 1.00 88.19 98 GLY A CA 1
ATOM 798 C C . GLY A 1 98 ? -4.718 -7.882 -14.923 1.00 88.19 98 GLY A C 1
ATOM 799 O O . GLY A 1 98 ? -5.536 -8.443 -14.180 1.00 88.19 98 GLY A O 1
ATOM 800 N N . ASN A 1 99 ? -4.296 -6.623 -14.743 1.00 93.06 99 ASN A N 1
ATOM 801 C CA . ASN A 1 99 ? -4.519 -5.808 -13.554 1.00 93.06 99 ASN A CA 1
ATOM 802 C C . ASN A 1 99 ? -3.931 -6.459 -12.293 1.00 93.06 99 ASN A C 1
ATOM 804 O O . ASN A 1 99 ? -4.561 -6.425 -11.238 1.00 93.06 99 ASN A O 1
ATOM 808 N N . ASP A 1 100 ? -2.779 -7.102 -12.422 1.00 92.19 100 ASP A N 1
ATOM 809 C CA . ASP A 1 100 ? -2.066 -7.829 -11.373 1.00 92.19 100 ASP A CA 1
ATOM 810 C C . ASP A 1 100 ? -0.756 -7.153 -10.958 1.00 92.19 100 ASP A C 1
ATOM 812 O O . ASP A 1 100 ? -0.296 -7.381 -9.841 1.00 92.19 100 ASP A O 1
ATOM 816 N N . GLY A 1 101 ? -0.207 -6.260 -11.786 1.00 94.75 101 GLY A N 1
ATOM 817 C CA . GLY A 1 101 ? 1.009 -5.519 -11.464 1.00 94.75 101 GLY A CA 1
ATOM 818 C C . GLY A 1 101 ? 0.844 -4.609 -10.243 1.00 94.75 101 GLY A C 1
ATOM 819 O O . GLY A 1 101 ? -0.156 -3.882 -10.120 1.00 94.75 101 GLY A O 1
ATOM 820 N N . VAL A 1 102 ? 1.842 -4.634 -9.355 1.00 96.88 102 VAL A N 1
ATOM 821 C CA . VAL A 1 102 ? 1.984 -3.752 -8.188 1.00 96.88 102 VAL A CA 1
ATOM 822 C C . VAL A 1 102 ? 3.394 -3.177 -8.172 1.00 96.88 102 VAL A C 1
ATOM 824 O O . VAL A 1 102 ? 4.378 -3.907 -8.179 1.00 96.88 102 VAL A O 1
ATOM 827 N N . TYR A 1 103 ? 3.480 -1.853 -8.097 1.00 97.19 103 TYR A N 1
ATOM 828 C CA . TYR A 1 103 ? 4.745 -1.121 -8.139 1.00 97.19 103 TYR A CA 1
ATOM 829 C C . TYR A 1 103 ? 4.702 0.066 -7.195 1.00 97.19 103 TYR A C 1
ATOM 831 O O . TYR A 1 103 ? 3.629 0.587 -6.883 1.00 97.19 103 TYR A O 1
ATOM 839 N N . THR A 1 104 ? 5.863 0.566 -6.798 1.00 97.56 104 THR A N 1
ATOM 840 C CA . THR A 1 104 ? 5.977 1.913 -6.257 1.00 97.56 104 THR A CA 1
ATOM 841 C C . THR A 1 104 ? 6.330 2.898 -7.356 1.00 97.56 104 THR A C 1
ATOM 843 O O . THR A 1 104 ? 7.411 2.808 -7.917 1.00 97.56 104 THR A O 1
ATOM 846 N N . GLU A 1 105 ? 5.491 3.898 -7.619 1.00 97.06 105 GLU A N 1
ATOM 847 C CA . GLU A 1 105 ? 5.699 4.842 -8.724 1.00 97.06 105 GLU A CA 1
ATOM 848 C C . GLU A 1 105 ? 5.553 6.320 -8.363 1.00 97.06 105 GLU A C 1
ATOM 850 O O . GLU A 1 105 ? 5.031 6.681 -7.302 1.00 97.06 105 GLU A O 1
ATOM 855 N N . ASN A 1 106 ? 6.048 7.187 -9.254 1.00 97.31 106 ASN A N 1
ATOM 856 C CA . ASN A 1 106 ? 5.833 8.627 -9.150 1.00 97.31 106 ASN A CA 1
ATOM 857 C C . ASN A 1 106 ? 4.480 9.044 -9.735 1.00 97.31 106 ASN A C 1
ATOM 859 O O . ASN A 1 106 ? 4.382 9.473 -10.887 1.00 97.31 106 ASN A O 1
ATOM 863 N N . ALA A 1 107 ? 3.460 9.020 -8.874 1.00 96.88 107 ALA A N 1
ATOM 864 C CA . ALA A 1 107 ? 2.090 9.432 -9.181 1.00 96.88 107 ALA A CA 1
ATOM 865 C C . ALA A 1 107 ? 1.959 10.860 -9.749 1.00 96.88 107 ALA A C 1
ATOM 867 O O . ALA A 1 107 ? 0.995 11.169 -10.448 1.00 96.88 107 ALA A O 1
ATOM 868 N N . LEU A 1 108 ? 2.927 11.743 -9.475 1.00 96.56 108 LEU A N 1
ATOM 869 C CA . LEU A 1 108 ? 2.928 13.137 -9.928 1.00 96.56 108 LEU A CA 1
ATOM 870 C C . LEU A 1 108 ? 3.849 13.375 -11.136 1.00 96.56 108 LEU A C 1
ATOM 872 O O . LEU A 1 108 ? 3.850 14.474 -11.701 1.00 96.56 108 LEU A O 1
ATOM 876 N N . GLY A 1 109 ? 4.615 12.361 -11.549 1.00 96.38 109 GLY A N 1
ATOM 877 C CA . GLY A 1 109 ? 5.751 12.500 -12.459 1.00 96.38 109 GLY A CA 1
ATOM 878 C C . GLY A 1 109 ? 5.372 12.740 -13.916 1.00 96.38 109 GLY A C 1
ATOM 879 O O . GLY A 1 109 ? 6.056 13.484 -14.616 1.00 96.38 109 GLY A O 1
ATOM 880 N N . THR A 1 110 ? 4.265 12.160 -14.387 1.00 97.00 110 THR A N 1
ATOM 881 C CA . THR A 1 110 ? 3.824 12.299 -15.783 1.00 97.00 110 THR A CA 1
ATOM 882 C C . THR A 1 110 ? 2.337 12.618 -15.881 1.00 97.00 110 THR A C 1
ATOM 884 O O . THR A 1 110 ? 1.566 12.414 -14.945 1.00 97.00 110 THR A O 1
ATOM 887 N N . THR A 1 111 ? 1.899 13.113 -17.041 1.00 97.75 111 THR A N 1
ATOM 888 C CA . THR A 1 111 ? 0.465 13.309 -17.307 1.00 97.75 111 THR A CA 1
ATOM 889 C C . THR A 1 111 ? -0.299 11.990 -17.273 1.00 97.75 111 THR A C 1
ATOM 891 O O . THR A 1 111 ? -1.422 11.970 -16.778 1.00 97.75 111 THR A O 1
ATOM 894 N N . TYR A 1 112 ? 0.305 10.896 -17.746 1.00 96.62 112 TYR A N 1
ATOM 895 C CA . TYR A 1 112 ? -0.296 9.566 -17.670 1.00 96.62 112 TYR A CA 1
ATOM 896 C C . TYR A 1 112 ? -0.574 9.173 -16.215 1.00 96.62 112 TYR A C 1
ATOM 898 O O . TYR A 1 112 ? -1.708 8.831 -15.885 1.00 96.62 112 TYR A O 1
ATOM 906 N N . GLU A 1 113 ? 0.422 9.328 -15.338 1.00 97.56 113 GLU A N 1
ATOM 907 C CA . GLU A 1 113 ? 0.302 8.979 -13.919 1.00 97.56 113 GLU A CA 1
ATOM 908 C C . GLU A 1 113 ? -0.760 9.817 -13.199 1.00 97.56 113 GLU A C 1
ATOM 910 O O . GLU A 1 113 ? -1.605 9.283 -12.483 1.00 97.56 113 GLU A O 1
ATOM 915 N N . ARG A 1 114 ? -0.810 11.120 -13.492 1.00 96.19 114 ARG A N 1
ATOM 916 C CA . ARG A 1 114 ? -1.776 12.045 -12.881 1.00 96.19 114 ARG A CA 1
ATOM 917 C C . ARG A 1 114 ? -3.213 11.895 -13.377 1.00 96.19 114 ARG A C 1
ATOM 919 O O . ARG A 1 114 ? -4.113 12.454 -12.759 1.00 96.19 114 ARG A O 1
ATOM 926 N N . THR A 1 115 ? -3.441 11.230 -14.509 1.00 94.38 115 THR A N 1
ATOM 927 C CA . THR A 1 115 ? -4.770 11.197 -15.147 1.00 94.38 115 THR A CA 1
ATOM 928 C C . THR A 1 115 ? -5.264 9.781 -15.378 1.00 94.38 115 THR A C 1
ATOM 930 O O . THR A 1 115 ? -6.295 9.392 -14.842 1.00 94.38 115 THR A O 1
ATOM 933 N N . THR A 1 116 ? -4.526 8.994 -16.155 1.00 94.62 116 THR A N 1
ATOM 934 C CA . THR A 1 116 ? -4.951 7.665 -16.598 1.00 94.62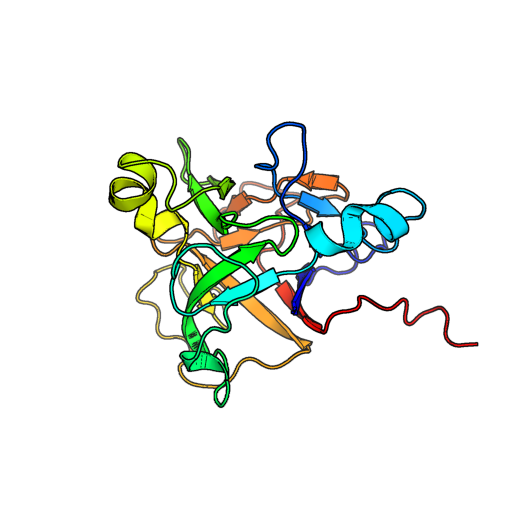 116 THR A CA 1
ATOM 935 C C . THR A 1 116 ? -4.723 6.632 -15.504 1.00 94.62 116 THR A C 1
ATOM 937 O O . THR A 1 116 ? -5.607 5.827 -15.231 1.00 94.62 116 THR A O 1
ATOM 940 N N . ALA A 1 117 ? -3.570 6.689 -14.834 1.00 96.19 117 ALA A N 1
ATOM 941 C CA . ALA A 1 117 ? -3.224 5.747 -13.774 1.00 96.19 117 ALA A CA 1
ATOM 942 C C . ALA A 1 117 ? -3.555 6.257 -12.362 1.00 96.19 117 ALA A C 1
ATOM 944 O O . ALA A 1 117 ? -3.231 5.584 -11.387 1.00 96.19 117 ALA A O 1
ATOM 945 N N . ALA A 1 118 ? -4.226 7.403 -12.217 1.00 96.56 118 ALA A N 1
ATOM 946 C CA . ALA A 1 118 ? -4.460 8.034 -10.915 1.00 96.56 118 ALA A CA 1
ATOM 947 C C . ALA A 1 118 ? -5.151 7.099 -9.900 1.00 96.56 118 ALA A C 1
ATOM 949 O O . ALA A 1 118 ? -4.774 7.052 -8.731 1.00 96.56 118 ALA A O 1
ATOM 950 N N . SER A 1 119 ? -6.119 6.300 -10.355 1.00 96.69 119 SER A N 1
ATOM 951 C CA . SER A 1 119 ? -6.848 5.340 -9.516 1.00 96.69 119 SER A CA 1
ATOM 952 C C . SER A 1 119 ? -6.047 4.082 -9.161 1.00 96.69 119 SER A C 1
ATOM 954 O O . SER A 1 119 ? -6.440 3.367 -8.245 1.00 96.69 119 SER A O 1
ATOM 956 N N . THR A 1 120 ? -4.914 3.817 -9.824 1.00 97.81 120 THR A N 1
ATOM 957 C CA . THR A 1 120 ? -4.020 2.692 -9.476 1.00 97.81 120 THR A CA 1
ATOM 958 C C . THR A 1 120 ? -3.311 2.912 -8.140 1.00 97.81 120 THR A C 1
ATOM 960 O O . THR A 1 120 ? -2.921 1.949 -7.496 1.00 97.81 120 THR A O 1
ATOM 963 N N . TYR A 1 121 ? -3.157 4.166 -7.700 1.00 98.50 121 TYR A N 1
ATOM 964 C CA . TYR A 1 121 ? -2.521 4.530 -6.425 1.00 98.50 121 TYR A CA 1
ATOM 965 C C . TYR A 1 121 ? -3.477 4.523 -5.231 1.00 98.50 121 TYR A C 1
ATOM 967 O O . TYR A 1 121 ? -3.064 4.768 -4.098 1.00 98.50 121 TYR A O 1
ATOM 975 N N .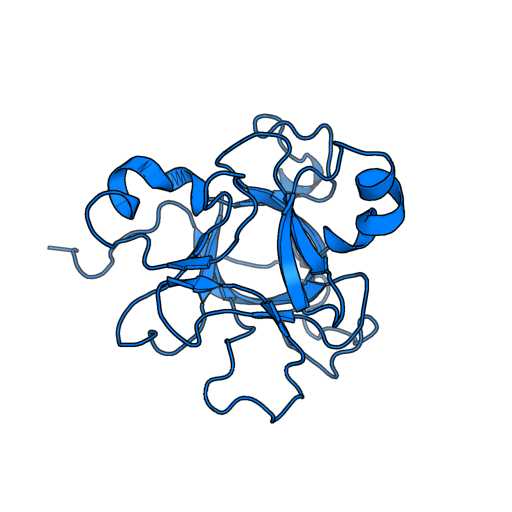 GLN A 1 122 ? -4.762 4.313 -5.500 1.00 98.56 122 GLN A N 1
ATOM 976 C CA . GLN A 1 122 ? -5.824 4.364 -4.514 1.00 98.56 122 GLN A CA 1
ATOM 977 C C . GLN A 1 122 ? -6.136 2.957 -4.024 1.00 98.56 122 GLN A C 1
ATOM 979 O O . GLN A 1 122 ? -6.467 2.069 -4.814 1.00 98.56 122 GLN A O 1
ATOM 984 N N . TRP A 1 123 ? -6.092 2.792 -2.709 1.00 98.56 123 TRP A N 1
ATOM 985 C CA . TRP A 1 123 ? -6.378 1.537 -2.032 1.00 98.56 123 TRP A CA 1
ATOM 986 C C . TRP A 1 123 ? -7.579 1.716 -1.118 1.00 98.56 123 TRP A C 1
ATOM 988 O O . TRP A 1 123 ? -7.586 2.615 -0.283 1.00 98.56 123 TRP A O 1
ATOM 998 N N . ILE A 1 124 ? -8.595 0.872 -1.268 1.00 98.25 124 ILE A N 1
ATOM 999 C CA . ILE A 1 124 ? -9.725 0.829 -0.343 1.00 98.25 124 ILE A CA 1
ATOM 1000 C C . ILE A 1 124 ? -9.331 -0.072 0.824 1.00 98.25 124 ILE A C 1
ATOM 1002 O O . ILE A 1 124 ? -8.973 -1.236 0.620 1.00 98.25 124 ILE A O 1
ATOM 1006 N N . VAL A 1 125 ? -9.409 0.463 2.038 1.00 98.19 125 VAL A N 1
ATOM 1007 C CA . VAL A 1 125 ? -9.116 -0.273 3.269 1.00 98.19 125 VAL A CA 1
ATOM 1008 C C . VAL A 1 125 ? -10.316 -1.134 3.643 1.00 98.19 125 VAL A C 1
ATOM 1010 O O . VAL A 1 125 ? -11.423 -0.622 3.788 1.00 98.19 125 VAL A O 1
ATOM 1013 N N . ARG A 1 126 ? -10.126 -2.446 3.798 1.00 97.88 126 ARG A N 1
ATOM 1014 C CA . ARG A 1 126 ? -11.221 -3.397 4.044 1.00 97.88 126 ARG A CA 1
ATOM 1015 C C . ARG A 1 126 ? -10.916 -4.328 5.204 1.00 97.88 126 ARG A C 1
ATOM 1017 O O . ARG A 1 126 ? -9.777 -4.750 5.377 1.00 97.88 126 ARG A O 1
ATOM 1024 N N . SER A 1 127 ? -11.942 -4.708 5.955 1.00 96.81 127 SER A N 1
ATOM 1025 C CA . SER A 1 127 ? -11.837 -5.696 7.029 1.00 96.81 127 SER A CA 1
ATOM 1026 C C . SER A 1 127 ? -12.066 -7.126 6.525 1.00 96.81 127 SER A C 1
ATOM 1028 O O . SER A 1 127 ? -11.882 -8.090 7.265 1.00 96.81 127 SER A O 1
ATOM 1030 N N . SER A 1 128 ? -12.547 -7.291 5.290 1.00 93.94 128 SER A N 1
ATOM 1031 C CA . SER A 1 128 ? -12.727 -8.586 4.629 1.00 93.94 128 SER A CA 1
ATOM 1032 C C . SER A 1 128 ? -12.694 -8.430 3.110 1.00 93.94 128 SER A C 1
ATOM 1034 O O . SER A 1 128 ? -12.963 -7.347 2.594 1.00 93.94 128 SER A O 1
ATOM 1036 N N . SER A 1 129 ? -12.435 -9.518 2.384 1.00 91.69 129 SER A N 1
ATOM 1037 C CA . SER A 1 129 ? -12.521 -9.520 0.919 1.00 91.69 129 SER A CA 1
ATOM 1038 C C . SER A 1 129 ? -13.956 -9.412 0.380 1.00 91.69 129 SER A C 1
ATOM 1040 O O . SER A 1 129 ? -14.155 -9.048 -0.778 1.00 91.69 129 SER A O 1
ATOM 1042 N N . GLY A 1 130 ? -14.968 -9.714 1.201 1.00 91.25 130 GLY A N 1
ATOM 1043 C CA . GLY A 1 130 ? -16.371 -9.654 0.793 1.00 91.25 130 GLY A CA 1
ATOM 1044 C C . GLY A 1 130 ? -16.669 -10.494 -0.452 1.00 91.25 130 GLY A C 1
ATOM 1045 O O . GLY A 1 130 ? -16.199 -11.624 -0.576 1.00 91.25 130 GLY A O 1
ATOM 1046 N N . ASP A 1 131 ? -17.442 -9.924 -1.378 1.00 90.75 131 ASP A N 1
ATOM 1047 C CA . ASP A 1 131 ? -17.710 -10.505 -2.704 1.00 90.75 131 ASP A CA 1
ATOM 1048 C C . ASP A 1 131 ? -16.704 -10.065 -3.786 1.00 90.75 131 ASP A C 1
ATOM 1050 O O . ASP A 1 131 ? -16.887 -10.366 -4.965 1.00 90.75 131 ASP A O 1
ATOM 1054 N N . GLY A 1 132 ? -15.655 -9.331 -3.398 1.00 91.25 132 GLY A N 1
ATOM 1055 C CA . GLY A 1 132 ? -14.642 -8.807 -4.307 1.00 91.25 132 GLY A CA 1
ATOM 1056 C C . GLY A 1 132 ? -15.022 -7.509 -5.031 1.00 91.25 132 GLY A C 1
ATOM 1057 O O . GLY A 1 132 ? -14.149 -6.865 -5.620 1.00 91.25 132 GLY A O 1
ATOM 1058 N N . THR A 1 133 ? -16.272 -7.046 -4.965 1.00 94.94 133 THR A N 1
ATOM 1059 C CA . THR A 1 133 ? -16.685 -5.791 -5.607 1.00 94.94 133 THR A CA 1
ATOM 1060 C C . THR A 1 133 ? -16.272 -4.567 -4.791 1.00 94.94 133 THR A C 1
ATOM 1062 O O . THR A 1 133 ? -16.253 -4.584 -3.562 1.00 94.94 133 THR A O 1
ATOM 1065 N N . ARG A 1 134 ? -15.955 -3.450 -5.460 1.00 95.06 134 ARG A N 1
ATOM 1066 C CA . ARG A 1 134 ? -15.651 -2.183 -4.766 1.00 95.06 134 ARG A CA 1
ATOM 1067 C C . ARG A 1 134 ? -16.876 -1.565 -4.080 1.00 95.06 134 ARG A C 1
ATOM 1069 O O . ARG A 1 134 ? -16.725 -0.740 -3.188 1.00 95.06 134 ARG A O 1
ATOM 1076 N N . SER A 1 135 ? -18.079 -1.973 -4.468 1.00 94.69 135 SER A N 1
ATOM 1077 C CA . SER A 1 135 ? -19.342 -1.553 -3.853 1.00 94.69 135 SER A CA 1
ATOM 1078 C C . SER A 1 135 ? -19.769 -2.414 -2.663 1.00 94.69 135 SER A C 1
ATOM 1080 O O . SER A 1 135 ? -20.802 -2.125 -2.065 1.00 94.69 135 SER A O 1
ATOM 1082 N N . PHE A 1 136 ? -19.031 -3.480 -2.339 1.00 93.50 136 PHE A N 1
ATOM 1083 C CA . PHE A 1 136 ? -19.351 -4.329 -1.199 1.00 93.50 136 PHE A CA 1
ATOM 1084 C C . PHE A 1 136 ? -19.366 -3.504 0.091 1.00 93.50 136 PHE A C 1
ATOM 1086 O O . PHE A 1 136 ? -18.410 -2.775 0.370 1.00 93.50 136 PHE A O 1
ATOM 1093 N N . ALA A 1 137 ? -20.442 -3.622 0.868 1.00 93.50 137 ALA A N 1
ATOM 1094 C CA . ALA A 1 137 ? -20.575 -2.941 2.150 1.00 93.50 137 ALA A CA 1
ATOM 1095 C C . ALA A 1 137 ? -19.703 -3.646 3.196 1.00 93.50 137 ALA A C 1
ATOM 1097 O O . ALA A 1 137 ? -19.957 -4.800 3.555 1.00 93.50 137 ALA A O 1
ATOM 1098 N N . ASP A 1 138 ? -18.665 -2.959 3.672 1.00 95.50 138 ASP A N 1
ATOM 1099 C CA . ASP A 1 138 ? -17.782 -3.513 4.691 1.00 95.50 138 ASP A CA 1
ATOM 1100 C C . ASP A 1 138 ? -18.484 -3.474 6.056 1.00 95.50 138 ASP A C 1
ATOM 1102 O O . ASP A 1 138 ? -19.049 -2.461 6.462 1.00 95.50 138 ASP A O 1
ATOM 1106 N N . LYS A 1 139 ? -18.461 -4.588 6.792 1.00 96.31 139 LYS A N 1
ATOM 1107 C CA . LYS A 1 139 ? -19.135 -4.678 8.095 1.00 96.31 139 LYS A CA 1
ATOM 1108 C C . LYS A 1 139 ? -18.524 -3.750 9.141 1.00 96.31 139 LYS A C 1
ATOM 1110 O O . LYS A 1 139 ? -19.198 -3.440 10.119 1.00 96.31 139 LYS A O 1
ATOM 1115 N N . GLN A 1 140 ? -17.264 -3.363 8.959 1.00 97.75 140 GLN A N 1
ATOM 1116 C CA . GLN A 1 140 ? -16.555 -2.452 9.852 1.00 97.75 140 GLN A CA 1
ATOM 1117 C C . GLN A 1 140 ? -16.417 -1.046 9.262 1.00 97.75 140 GLN A C 1
ATOM 1119 O O . GLN A 1 140 ? -15.664 -0.242 9.805 1.00 97.75 140 GLN A O 1
ATOM 1124 N N . GLU A 1 141 ? -17.124 -0.732 8.169 1.00 97.00 141 GLU A N 1
ATOM 1125 C CA . GLU A 1 141 ? -17.046 0.575 7.517 1.00 97.00 141 GLU A CA 1
ATOM 1126 C C . GLU A 1 141 ? -17.226 1.728 8.518 1.00 97.00 141 GLU A C 1
ATOM 1128 O O . GLU A 1 141 ? -18.154 1.751 9.328 1.00 97.00 141 GLU A O 1
ATOM 1133 N N . GLY A 1 142 ? -16.302 2.689 8.479 1.00 96.56 142 GLY A N 1
ATOM 1134 C CA . GLY A 1 142 ? -16.278 3.842 9.373 1.00 96.56 142 GLY A CA 1
ATOM 1135 C C . GLY A 1 142 ? -15.616 3.607 10.739 1.00 96.56 142 GLY A C 1
ATOM 1136 O O . GLY A 1 142 ? -15.325 4.592 11.429 1.00 96.56 142 GLY A O 1
ATOM 1137 N N . SER A 1 143 ? -15.338 2.357 11.125 1.00 97.38 143 SER A N 1
ATOM 1138 C CA . SER A 1 143 ? -14.550 2.037 12.322 1.00 97.38 143 SER A CA 1
ATOM 1139 C C . SER A 1 143 ? -13.059 2.230 12.074 1.00 97.38 143 SER A C 1
ATOM 1141 O O . SER A 1 143 ? -12.567 1.986 10.974 1.00 97.38 143 SER A O 1
ATOM 1143 N N . CYS A 1 144 ? -12.341 2.661 13.113 1.00 97.00 144 CYS A N 1
ATOM 1144 C CA . CYS A 1 144 ? -10.896 2.851 13.058 1.00 97.00 144 CYS A CA 1
ATOM 1145 C C . CYS A 1 144 ? -10.156 1.536 12.822 1.00 97.00 144 CYS A C 1
ATOM 1147 O O . CYS A 1 144 ? -10.456 0.533 13.463 1.00 97.00 144 CYS A O 1
ATOM 1149 N N . VAL A 1 145 ? -9.134 1.601 11.976 1.00 96.44 145 VAL A N 1
ATOM 1150 C CA . VAL A 1 145 ? -8.075 0.600 11.902 1.00 96.44 145 VAL A CA 1
ATOM 1151 C C . VAL A 1 145 ? -7.099 0.833 13.047 1.00 96.44 145 VAL A C 1
ATOM 1153 O O . VAL A 1 145 ? -6.638 1.959 13.273 1.00 96.44 145 VAL A O 1
ATOM 1156 N N . HIS A 1 146 ? -6.758 -0.237 13.751 1.00 95.19 146 HIS A N 1
ATOM 1157 C CA . HIS A 1 146 ? -5.782 -0.241 14.831 1.00 95.19 146 HIS A CA 1
ATOM 1158 C C . HIS A 1 146 ? -4.517 -1.017 14.442 1.00 95.19 146 HIS A C 1
ATOM 1160 O O . HIS A 1 146 ? -4.493 -1.774 13.476 1.00 95.19 146 HIS A O 1
ATOM 1166 N N . TYR A 1 147 ? -3.428 -0.812 15.187 1.00 93.69 147 TYR A N 1
ATOM 1167 C CA . TYR A 1 147 ? -2.296 -1.740 15.101 1.00 93.69 147 TYR A CA 1
ATOM 1168 C C . TYR A 1 147 ? -2.753 -3.134 15.544 1.00 93.69 147 TYR A C 1
ATOM 1170 O O . TYR A 1 147 ? -3.627 -3.242 16.402 1.00 93.69 147 TYR A O 1
ATOM 1178 N N . GLU A 1 148 ? -2.149 -4.165 14.961 1.00 92.62 148 GLU A N 1
ATOM 1179 C CA . GLU A 1 148 ? -2.533 -5.580 15.045 1.00 92.62 148 GLU A CA 1
ATOM 1180 C C . GLU A 1 148 ? -3.810 -5.965 14.289 1.00 92.62 148 GLU A C 1
ATOM 1182 O O . GLU A 1 148 ? -4.103 -7.155 14.165 1.00 92.62 148 GLU A O 1
ATOM 1187 N N . ASP A 1 149 ? -4.540 -5.005 13.713 1.00 95.38 149 ASP A N 1
ATOM 1188 C CA . ASP A 1 149 ? -5.655 -5.341 12.837 1.00 95.38 149 ASP A CA 1
ATOM 1189 C C . ASP A 1 149 ? -5.159 -6.084 11.598 1.00 95.38 149 ASP A C 1
ATOM 1191 O O . ASP A 1 149 ? -4.153 -5.722 10.977 1.00 95.38 149 ASP A O 1
ATOM 1195 N N . ILE A 1 150 ? -5.930 -7.095 11.207 1.00 94.75 150 ILE A N 1
ATOM 1196 C CA . ILE A 1 150 ? -5.791 -7.770 9.925 1.00 94.75 150 ILE A CA 1
ATOM 1197 C C . ILE A 1 150 ? -6.735 -7.089 8.943 1.00 94.75 150 ILE A C 1
ATOM 1199 O O . ILE A 1 150 ? -7.954 -7.092 9.129 1.00 94.75 150 ILE A O 1
ATOM 1203 N N . LEU A 1 151 ? -6.170 -6.546 7.872 1.00 96.31 151 LEU A N 1
ATOM 1204 C CA . LEU A 1 151 ? -6.914 -5.858 6.829 1.00 96.31 151 LEU A CA 1
ATOM 1205 C C . LEU A 1 151 ? -6.595 -6.400 5.439 1.00 96.31 151 LEU A C 1
ATOM 1207 O O . LEU A 1 151 ? -5.671 -7.187 5.233 1.00 96.31 151 LEU A O 1
ATOM 1211 N N . TYR A 1 152 ? -7.368 -5.921 4.474 1.00 96.62 152 TYR A N 1
ATOM 1212 C CA . TYR A 1 152 ? -7.173 -6.132 3.053 1.00 96.62 152 TYR A CA 1
ATOM 1213 C C . TYR A 1 152 ? -7.087 -4.766 2.372 1.00 96.62 152 TYR A C 1
ATOM 1215 O O . TYR A 1 152 ? -7.791 -3.824 2.748 1.00 96.62 152 TYR A O 1
ATOM 1223 N N . LEU A 1 153 ? -6.247 -4.663 1.345 1.00 97.88 153 LEU A N 1
ATOM 1224 C CA . LEU A 1 153 ? -6.124 -3.463 0.520 1.00 97.88 153 LEU A CA 1
ATOM 1225 C C . LEU A 1 153 ? -6.615 -3.786 -0.886 1.00 97.88 153 LEU A C 1
ATOM 1227 O O . LEU A 1 153 ? -5.964 -4.522 -1.626 1.00 97.88 153 LEU A O 1
ATOM 1231 N N . GLN A 1 154 ? -7.781 -3.257 -1.244 1.00 97.81 154 GLN A N 1
ATOM 1232 C CA . GLN A 1 154 ? -8.375 -3.438 -2.568 1.00 97.81 154 GLN A CA 1
ATOM 1233 C C . GLN A 1 154 ? -7.924 -2.310 -3.490 1.00 97.81 154 GLN A C 1
ATOM 1235 O O . GLN A 1 154 ? -7.987 -1.147 -3.098 1.00 97.81 154 GLN A O 1
ATOM 1240 N N . VAL A 1 155 ? -7.538 -2.605 -4.727 1.00 97.00 155 VAL A N 1
ATOM 1241 C CA . VAL A 1 155 ? -7.289 -1.534 -5.708 1.00 97.00 155 VAL A CA 1
ATOM 1242 C C . VAL A 1 155 ? -8.595 -0.794 -6.024 1.00 97.00 155 VAL A C 1
ATOM 1244 O O . VAL A 1 155 ? -9.661 -1.404 -6.143 1.00 97.00 155 VAL A O 1
ATOM 1247 N N . ASN A 1 156 ? -8.540 0.528 -6.194 1.00 97.06 156 ASN A N 1
ATOM 1248 C CA . ASN A 1 156 ? -9.736 1.331 -6.467 1.00 97.06 156 ASN A CA 1
ATOM 1249 C C . ASN A 1 156 ? -10.022 1.549 -7.966 1.00 97.06 156 ASN A C 1
ATOM 1251 O O . ASN A 1 156 ? -10.826 2.405 -8.331 1.00 97.06 156 ASN A O 1
ATOM 1255 N N . ASN A 1 157 ? -9.393 0.805 -8.871 1.00 94.75 157 ASN A N 1
ATOM 1256 C CA . ASN A 1 157 ? -9.644 0.917 -10.313 1.00 94.75 157 ASN A CA 1
ATOM 1257 C C . ASN A 1 157 ? -10.377 -0.298 -10.906 1.00 94.75 157 ASN A C 1
ATOM 1259 O O . ASN A 1 157 ? -10.988 -0.175 -11.966 1.00 94.75 157 ASN A O 1
ATOM 1263 N N . VAL A 1 158 ? -10.385 -1.445 -10.221 1.00 94.81 158 VAL A N 1
ATOM 1264 C CA . VAL A 1 158 ? -10.998 -2.688 -10.708 1.00 94.81 158 VAL A CA 1
ATOM 1265 C C . VAL A 1 158 ? -11.486 -3.553 -9.539 1.00 94.81 158 VAL A C 1
ATOM 1267 O O . VAL A 1 158 ? -10.951 -3.490 -8.438 1.00 94.81 158 VAL A O 1
ATOM 1270 N N . ASN A 1 159 ? -12.549 -4.331 -9.757 1.00 95.06 159 ASN A N 1
ATOM 1271 C CA . ASN A 1 159 ? -13.041 -5.291 -8.763 1.00 95.06 159 ASN A CA 1
ATOM 1272 C C . ASN A 1 159 ? -12.105 -6.510 -8.669 1.00 95.06 159 ASN A C 1
ATOM 1274 O O . ASN A 1 159 ? -11.342 -6.786 -9.591 1.00 95.06 159 ASN A O 1
ATOM 1278 N N . ASN A 1 160 ? -12.224 -7.275 -7.586 1.00 93.00 160 ASN A N 1
ATOM 1279 C CA . ASN A 1 160 ? -11.547 -8.554 -7.361 1.00 93.00 160 ASN A CA 1
ATOM 1280 C C . ASN A 1 160 ? -10.019 -8.466 -7.456 1.00 93.00 160 ASN A C 1
ATOM 1282 O O . ASN A 1 160 ? -9.377 -9.329 -8.051 1.00 93.00 160 ASN A O 1
ATOM 1286 N N . ARG A 1 161 ? -9.429 -7.392 -6.936 1.00 94.50 161 ARG A N 1
ATOM 1287 C CA . ARG A 1 161 ? -7.984 -7.177 -6.973 1.00 94.50 161 ARG A CA 1
ATOM 1288 C C . ARG A 1 161 ? -7.508 -6.645 -5.633 1.00 94.50 161 ARG A C 1
ATOM 1290 O O . ARG A 1 161 ? -7.919 -5.568 -5.198 1.00 94.50 161 ARG A O 1
ATOM 1297 N N . TRP A 1 162 ? -6.662 -7.436 -4.991 1.00 95.56 162 TRP A N 1
ATOM 1298 C CA . TRP A 1 162 ? -6.225 -7.254 -3.613 1.00 95.56 162 TRP A CA 1
ATOM 1299 C C . TRP A 1 162 ? -4.708 -7.282 -3.547 1.00 95.56 162 TRP A C 1
ATOM 1301 O O . TRP A 1 162 ? -4.100 -8.168 -4.148 1.00 95.56 162 TRP A O 1
ATOM 1311 N N . LEU A 1 163 ? -4.098 -6.358 -2.805 1.00 95.81 163 LEU A N 1
ATOM 1312 C CA . LEU A 1 163 ? -2.667 -6.415 -2.518 1.00 95.81 163 LEU A CA 1
ATOM 1313 C C . LEU A 1 163 ? -2.358 -7.757 -1.856 1.00 95.81 163 LEU A C 1
ATOM 1315 O O . LEU A 1 163 ? -2.882 -8.037 -0.781 1.00 95.81 163 LEU A O 1
ATOM 1319 N N . SER A 1 164 ? -1.537 -8.577 -2.497 1.00 91.56 164 SER A N 1
ATOM 1320 C CA . SER A 1 164 ? -1.303 -9.958 -2.090 1.00 91.56 164 SER A CA 1
ATOM 1321 C C . SER A 1 164 ? 0.175 -10.299 -2.190 1.00 91.56 164 SER A C 1
ATOM 1323 O O . SER A 1 164 ? 0.832 -9.962 -3.174 1.00 91.56 164 SER A O 1
ATOM 1325 N N . GLY A 1 165 ? 0.698 -10.979 -1.175 1.00 87.44 165 GLY A N 1
ATOM 1326 C CA . GLY A 1 165 ? 2.095 -11.402 -1.117 1.00 87.44 165 GLY A CA 1
ATOM 1327 C C . GLY A 1 165 ? 2.284 -12.601 -0.192 1.00 87.44 165 GLY A C 1
ATOM 1328 O O . GLY A 1 165 ? 1.371 -12.991 0.529 1.00 87.44 165 GLY A O 1
ATOM 1329 N N . GLY A 1 166 ? 3.477 -13.188 -0.189 1.00 73.06 166 GLY A N 1
ATOM 1330 C CA . GLY A 1 166 ? 3.831 -14.246 0.762 1.00 73.06 166 GLY A CA 1
ATOM 1331 C C . GLY A 1 166 ? 3.445 -15.656 0.329 1.00 73.06 166 GLY A C 1
ATOM 1332 O O . GLY A 1 166 ? 3.101 -16.457 1.194 1.00 73.06 166 GLY A O 1
ATOM 1333 N N . GLY A 1 167 ? 3.520 -15.958 -0.974 1.00 68.56 167 GLY A N 1
ATOM 1334 C CA . GLY A 1 167 ? 3.649 -17.348 -1.424 1.00 68.56 167 GLY A CA 1
ATOM 1335 C C . GLY A 1 167 ? 4.989 -17.924 -0.949 1.00 68.56 167 GLY A C 1
ATOM 1336 O O . GLY A 1 167 ? 5.032 -18.970 -0.309 1.00 68.56 167 GLY A O 1
ATOM 1337 N N . TYR A 1 168 ? 6.071 -17.160 -1.135 1.00 67.50 168 TYR A N 1
ATOM 1338 C CA . TYR A 1 168 ? 7.423 -17.427 -0.639 1.00 67.50 168 TYR A CA 1
ATOM 1339 C C . TYR A 1 168 ? 8.139 -16.136 -0.174 1.00 67.50 168 TYR A C 1
ATOM 1341 O O . TYR A 1 168 ? 7.629 -15.019 -0.289 1.00 67.50 168 TYR A O 1
ATOM 1349 N N . ILE A 1 169 ? 9.320 -16.289 0.439 1.00 66.81 169 ILE A N 1
ATOM 1350 C CA . ILE A 1 169 ? 10.167 -15.169 0.887 1.00 66.81 169 ILE A CA 1
ATOM 1351 C C . ILE A 1 169 ? 10.886 -14.573 -0.323 1.00 66.81 169 ILE A C 1
ATOM 1353 O O . ILE A 1 169 ? 11.357 -15.320 -1.174 1.00 66.81 169 ILE A O 1
ATOM 1357 N N . ASP A 1 170 ? 11.059 -13.250 -0.334 1.00 72.56 170 ASP A N 1
ATOM 1358 C CA . ASP A 1 170 ? 11.729 -12.507 -1.408 1.00 72.56 170 ASP A CA 1
ATOM 1359 C C . ASP A 1 170 ? 10.929 -12.512 -2.731 1.00 72.56 170 ASP A C 1
ATOM 1361 O O . ASP A 1 170 ? 11.492 -12.302 -3.803 1.00 72.56 170 ASP A O 1
ATOM 1365 N N . GLU A 1 171 ? 9.603 -12.678 -2.642 1.00 83.56 171 GLU A N 1
ATOM 1366 C CA . GLU A 1 171 ? 8.679 -12.667 -3.782 1.00 83.56 171 GLU A CA 1
ATOM 1367 C C . GLU A 1 171 ? 8.032 -11.316 -4.050 1.00 83.56 171 GLU A C 1
ATOM 1369 O O . GLU A 1 171 ? 7.825 -10.505 -3.142 1.00 83.56 171 GLU A O 1
ATOM 1374 N N . GLU A 1 172 ? 7.711 -11.098 -5.324 1.00 86.38 172 GLU A N 1
ATOM 1375 C CA . GLU A 1 172 ? 6.957 -9.942 -5.792 1.00 86.38 172 GLU A CA 1
ATOM 1376 C C . GLU A 1 172 ? 5.547 -9.927 -5.199 1.00 86.38 172 GLU A C 1
ATOM 1378 O O . GLU A 1 172 ? 4.945 -10.954 -4.877 1.00 86.38 172 GLU A O 1
ATOM 1383 N N . VAL A 1 173 ? 5.028 -8.718 -5.042 1.00 91.31 173 VAL A N 1
ATOM 1384 C CA . VAL A 1 173 ? 3.662 -8.474 -4.593 1.00 91.31 173 VAL A CA 1
ATOM 1385 C C . VAL A 1 173 ? 2.785 -8.243 -5.811 1.00 91.31 173 VAL A C 1
ATOM 1387 O O . VAL A 1 173 ? 3.200 -7.590 -6.761 1.00 91.31 173 VAL A O 1
ATOM 1390 N N . TYR A 1 174 ? 1.556 -8.748 -5.763 1.00 92.19 174 TYR A N 1
ATOM 1391 C CA . TYR A 1 174 ? 0.611 -8.677 -6.874 1.00 92.19 174 TYR A CA 1
ATOM 1392 C C . TYR A 1 174 ? -0.756 -8.183 -6.410 1.00 92.19 174 TYR A C 1
ATOM 1394 O O . TYR A 1 174 ? -1.122 -8.293 -5.239 1.00 92.19 174 TYR A O 1
ATOM 1402 N N . ALA A 1 175 ? -1.546 -7.659 -7.342 1.00 92.25 175 ALA A N 1
ATOM 1403 C CA . ALA A 1 175 ? -2.960 -7.390 -7.153 1.00 92.25 175 ALA A CA 1
ATOM 1404 C C . ALA A 1 175 ? -3.750 -8.624 -7.615 1.00 92.25 175 ALA A C 1
ATOM 1406 O O . ALA A 1 175 ? -4.011 -8.795 -8.800 1.00 92.25 175 ALA A O 1
ATOM 1407 N N . LEU A 1 176 ? -4.120 -9.518 -6.698 1.00 89.25 176 LEU A N 1
ATOM 1408 C CA . LEU A 1 176 ? -4.710 -10.810 -7.065 1.00 89.25 176 LEU A CA 1
ATOM 1409 C C . LEU A 1 176 ? -6.219 -10.871 -6.882 1.00 89.25 176 LEU A C 1
ATOM 1411 O O . LEU A 1 176 ? -6.807 -10.194 -6.036 1.00 89.25 176 LEU A O 1
ATOM 1415 N N . ASP A 1 177 ? -6.828 -11.745 -7.678 1.00 88.12 177 ASP A N 1
ATOM 1416 C CA . ASP A 1 177 ? -8.197 -12.195 -7.484 1.00 88.12 177 ASP A CA 1
ATOM 1417 C C . ASP A 1 177 ? -8.240 -13.323 -6.457 1.00 88.12 177 ASP A C 1
ATOM 1419 O O . ASP A 1 177 ? -7.880 -14.461 -6.748 1.00 88.12 177 ASP A O 1
ATOM 1423 N N . VAL A 1 178 ? -8.714 -13.008 -5.255 1.00 77.06 178 VAL A N 1
ATOM 1424 C CA . VAL A 1 178 ? -8.813 -13.961 -4.138 1.00 77.06 178 VAL A CA 1
ATOM 1425 C C . VAL A 1 178 ? -9.877 -15.042 -4.350 1.00 77.06 178 VAL A C 1
ATOM 1427 O O . VAL A 1 178 ? -9.968 -15.970 -3.554 1.00 77.06 178 VAL A O 1
ATOM 1430 N N . THR A 1 179 ? -10.696 -14.931 -5.403 1.00 72.94 179 THR A N 1
ATOM 1431 C CA . THR A 1 179 ? -11.653 -15.973 -5.808 1.00 72.94 179 THR A CA 1
ATOM 1432 C C . THR A 1 179 ? -11.080 -16.920 -6.864 1.00 72.94 179 THR A C 1
ATOM 1434 O O . THR A 1 179 ? -11.672 -17.961 -7.149 1.00 72.94 179 THR A O 1
ATOM 1437 N N . SER A 1 180 ? -9.922 -16.582 -7.440 1.00 67.75 180 SER A N 1
ATOM 1438 C CA . SER A 1 180 ? -9.245 -17.412 -8.429 1.00 67.75 180 SER A CA 1
ATOM 1439 C C . SER A 1 180 ? -8.598 -18.618 -7.753 1.00 67.75 180 SER A C 1
ATOM 1441 O O . SER A 1 180 ? -7.680 -18.483 -6.951 1.00 67.75 180 SER A O 1
ATOM 1443 N N . THR A 1 181 ? -9.043 -19.818 -8.114 1.00 56.03 181 THR A N 1
ATOM 1444 C CA . THR A 1 181 ? -8.523 -21.091 -7.590 1.00 56.03 181 THR A CA 1
ATOM 1445 C C . THR A 1 181 ? -7.281 -21.590 -8.339 1.00 56.03 181 THR A C 1
ATOM 1447 O O . THR A 1 181 ? -6.960 -22.771 -8.265 1.00 56.03 181 THR A O 1
ATOM 1450 N N . PHE A 1 182 ? -6.626 -20.742 -9.137 1.00 56.06 182 PHE A N 1
ATOM 1451 C CA . PHE A 1 182 ? -5.576 -21.166 -10.073 1.00 56.06 182 PHE A CA 1
ATOM 1452 C C . PHE A 1 182 ? -4.173 -21.308 -9.465 1.00 56.06 182 PHE A C 1
ATOM 1454 O O . PHE A 1 182 ? -3.273 -21.756 -10.170 1.00 56.06 182 PHE A O 1
ATOM 1461 N N . TRP A 1 183 ? -3.968 -20.966 -8.191 1.00 53.69 183 TRP A N 1
ATOM 1462 C CA . TRP A 1 183 ? -2.636 -20.960 -7.583 1.00 53.69 183 TRP A CA 1
ATOM 1463 C C . TRP A 1 183 ? -2.614 -21.849 -6.337 1.00 53.69 183 TRP A C 1
ATOM 1465 O O . TRP A 1 183 ? -3.278 -21.556 -5.351 1.00 53.69 183 TRP A O 1
ATOM 1475 N N . GLU A 1 184 ? -1.876 -22.959 -6.385 1.00 49.09 184 GLU A N 1
ATOM 1476 C CA . GLU A 1 184 ? -1.733 -23.871 -5.235 1.00 49.09 184 GLU A CA 1
ATOM 1477 C C . GLU A 1 184 ? -0.878 -23.250 -4.106 1.00 49.09 184 GLU A C 1
ATOM 1479 O O . GLU A 1 184 ? -1.066 -23.605 -2.946 1.00 49.09 184 GLU A O 1
ATOM 1484 N N . ASP A 1 185 ? -0.066 -22.232 -4.429 1.00 56.78 185 ASP A N 1
ATOM 1485 C CA . ASP A 1 185 ? 0.690 -21.371 -3.503 1.00 56.78 185 ASP A CA 1
ATOM 1486 C C . ASP A 1 185 ? 0.189 -19.910 -3.579 1.00 56.78 185 ASP A C 1
ATOM 1488 O O . ASP A 1 185 ? 0.936 -18.988 -3.905 1.00 56.78 185 ASP A O 1
ATOM 1492 N N . THR A 1 186 ? -1.116 -19.681 -3.373 1.00 65.94 186 THR A N 1
ATOM 1493 C CA . THR A 1 186 ? -1.726 -18.338 -3.474 1.00 65.94 186 THR A CA 1
ATOM 1494 C C . THR A 1 186 ? -1.053 -17.329 -2.537 1.00 65.94 186 THR A C 1
ATOM 1496 O O . THR A 1 186 ? -1.128 -17.508 -1.316 1.00 65.94 186 THR A O 1
ATOM 1499 N N . PRO A 1 187 ? -0.509 -16.216 -3.064 1.00 73.38 187 PRO A N 1
ATOM 1500 C CA . PRO A 1 187 ? -0.110 -15.080 -2.246 1.00 73.38 187 PRO A CA 1
ATOM 1501 C C . PRO A 1 187 ? -1.276 -14.605 -1.371 1.00 73.38 187 PRO A C 1
ATOM 1503 O O . PRO A 1 187 ? -2.429 -14.550 -1.803 1.00 73.38 187 PRO A O 1
ATOM 1506 N N . ASN A 1 188 ? -0.977 -14.277 -0.121 1.00 83.06 188 ASN A N 1
ATOM 1507 C CA . ASN A 1 188 ? -1.962 -13.958 0.895 1.00 83.06 188 ASN A CA 1
ATOM 1508 C C . ASN A 1 188 ? -2.402 -12.484 0.787 1.00 83.06 188 ASN A C 1
ATOM 1510 O O . ASN A 1 188 ? -1.552 -11.591 0.832 1.00 83.06 188 ASN A O 1
ATOM 1514 N N . PRO A 1 189 ? -3.713 -12.203 0.667 1.00 89.62 189 PRO A N 1
ATOM 1515 C CA . PRO A 1 189 ? -4.239 -10.841 0.569 1.00 89.62 189 PRO A CA 1
ATOM 1516 C C . PRO A 1 189 ? -4.373 -10.122 1.923 1.00 89.62 189 PRO A C 1
ATOM 1518 O O . PRO A 1 189 ? -4.796 -8.964 1.968 1.00 89.62 189 PRO A O 1
ATOM 1521 N N . LYS A 1 190 ? -4.105 -10.819 3.031 1.00 92.12 190 LYS A N 1
ATOM 1522 C CA . LYS A 1 190 ? -4.280 -10.310 4.389 1.00 92.12 190 LYS A CA 1
ATOM 1523 C C . LYS A 1 190 ? -2.989 -9.699 4.912 1.00 92.12 190 LYS A C 1
ATOM 1525 O O . LYS A 1 190 ? -1.918 -10.303 4.823 1.00 92.12 190 LYS A O 1
ATOM 1530 N N . TRP A 1 191 ? -3.118 -8.533 5.531 1.00 94.06 191 TRP A N 1
ATOM 1531 C CA . TRP A 1 191 ? -1.998 -7.790 6.090 1.00 94.06 191 TRP A CA 1
ATOM 1532 C C . TRP A 1 191 ? -2.286 -7.389 7.527 1.00 94.06 191 TRP A C 1
ATOM 1534 O O . TRP A 1 191 ? -3.293 -6.737 7.794 1.00 94.06 191 TRP A O 1
ATOM 1544 N N . THR A 1 192 ? -1.378 -7.726 8.435 1.00 94.00 192 THR A N 1
ATOM 1545 C CA . THR A 1 192 ? -1.384 -7.205 9.800 1.00 94.00 192 THR A CA 1
ATOM 1546 C C . THR A 1 192 ? -0.737 -5.824 9.815 1.00 94.00 192 THR A C 1
ATOM 1548 O O . THR A 1 192 ? 0.403 -5.650 9.361 1.00 94.00 192 THR A O 1
ATOM 1551 N N . VAL A 1 193 ? -1.443 -4.836 10.360 1.00 93.81 193 VAL A N 1
ATOM 1552 C CA . VAL A 1 193 ? -0.918 -3.478 10.533 1.00 93.81 193 VAL A CA 1
ATOM 1553 C C . VAL A 1 193 ? 0.021 -3.440 11.727 1.00 93.81 193 VAL A C 1
ATOM 1555 O O . VAL A 1 193 ? -0.386 -3.680 12.855 1.00 93.81 193 VAL A O 1
ATOM 1558 N N . GLN A 1 194 ? 1.278 -3.083 11.494 1.00 93.19 194 GLN A N 1
ATOM 1559 C CA . GLN A 1 194 ? 2.317 -3.069 12.518 1.00 93.19 194 GLN A CA 1
ATOM 1560 C C . GLN A 1 194 ? 2.868 -1.663 12.723 1.00 93.19 194 GLN A C 1
ATOM 1562 O O . GLN A 1 194 ? 2.995 -0.867 11.785 1.00 93.19 194 GLN A O 1
ATOM 1567 N N . LYS A 1 195 ? 3.223 -1.350 13.968 1.00 91.62 195 LYS A N 1
ATOM 1568 C CA . LYS A 1 195 ? 3.892 -0.090 14.292 1.00 91.62 195 LYS A CA 1
ATOM 1569 C C . LYS A 1 195 ? 5.383 -0.200 13.968 1.00 91.62 195 LYS A C 1
ATOM 1571 O O . LYS A 1 195 ? 6.020 -1.189 14.300 1.00 91.62 195 LYS A O 1
ATOM 1576 N N . TRP A 1 196 ? 5.959 0.841 13.364 1.00 86.38 196 TRP A N 1
ATOM 1577 C CA . TRP A 1 196 ? 7.417 0.949 13.223 1.00 86.38 196 TRP A CA 1
ATOM 1578 C C . TRP A 1 196 ? 8.076 1.390 14.554 1.00 86.38 196 TRP A C 1
ATOM 1580 O O . TRP A 1 196 ? 7.524 2.289 15.203 1.00 86.38 196 TRP A O 1
ATOM 1590 N N . PRO A 1 197 ? 9.265 0.877 14.946 1.00 87.00 197 PRO A N 1
ATOM 1591 C CA . PRO A 1 197 ? 10.102 -0.104 14.246 1.00 87.00 197 PRO A CA 1
ATOM 1592 C C . PRO A 1 197 ? 9.608 -1.543 14.343 1.00 87.00 197 PRO A C 1
ATOM 1594 O O . PRO A 1 197 ? 9.023 -1.929 15.349 1.00 87.00 197 PRO A O 1
ATOM 1597 N N . ILE A 1 198 ? 9.907 -2.338 13.310 1.00 83.19 198 ILE A N 1
ATOM 1598 C CA . ILE A 1 198 ? 9.751 -3.795 13.368 1.00 83.19 198 ILE A CA 1
ATOM 1599 C C . ILE A 1 198 ? 10.731 -4.322 14.420 1.00 83.19 198 ILE A C 1
ATOM 1601 O O . ILE A 1 198 ? 11.946 -4.161 14.283 1.00 83.19 198 ILE A O 1
ATOM 1605 N N . VAL A 1 199 ? 10.203 -4.943 15.471 1.00 78.88 199 VAL A N 1
ATOM 1606 C CA . VAL A 1 199 ? 10.990 -5.507 16.570 1.00 78.88 199 VAL A CA 1
ATOM 1607 C C . VAL A 1 199 ? 10.977 -7.030 16.522 1.00 78.88 199 VAL A C 1
ATOM 1609 O O . VAL A 1 199 ? 9.991 -7.654 16.145 1.00 78.88 199 VAL A O 1
ATOM 1612 N N . ASP A 1 200 ? 12.105 -7.627 16.895 1.00 68.19 200 ASP A N 1
ATOM 1613 C CA . ASP A 1 200 ? 12.244 -9.072 17.051 1.00 68.19 200 ASP A CA 1
ATOM 1614 C C . ASP A 1 200 ? 11.751 -9.472 18.448 1.00 68.19 200 ASP A C 1
ATOM 1616 O O . ASP A 1 200 ? 12.497 -9.378 19.425 1.00 68.19 200 ASP A O 1
ATOM 1620 N N . GLU A 1 201 ? 10.490 -9.892 18.561 1.00 63.34 201 GLU A N 1
ATOM 1621 C CA . GLU A 1 201 ? 9.892 -10.268 19.851 1.00 63.34 201 GLU A CA 1
ATOM 1622 C C . GLU A 1 201 ? 10.574 -11.493 20.490 1.00 63.34 201 GLU A C 1
ATOM 1624 O O . GLU A 1 201 ? 10.511 -11.683 21.708 1.00 63.34 201 GLU A O 1
ATOM 1629 N N . THR A 1 202 ? 11.312 -12.287 19.701 1.00 55.22 202 THR A N 1
ATOM 1630 C CA . THR A 1 202 ? 12.024 -13.484 20.179 1.00 55.22 202 THR A CA 1
ATOM 1631 C C . THR A 1 202 ? 13.356 -13.185 20.874 1.00 55.22 202 THR A C 1
ATOM 1633 O O . THR A 1 202 ? 13.952 -14.079 21.474 1.00 55.22 202 THR A O 1
ATOM 1636 N N . ARG A 1 203 ? 13.823 -11.928 20.851 1.00 43.94 203 ARG A N 1
ATOM 1637 C CA . ARG A 1 203 ? 15.071 -11.485 21.502 1.00 43.94 203 ARG A CA 1
ATOM 1638 C C . ARG A 1 203 ? 14.847 -10.658 22.769 1.00 43.94 203 ARG A C 1
ATOM 1640 O O . ARG A 1 203 ? 15.653 -9.792 23.098 1.00 43.94 203 ARG A O 1
ATOM 1647 N N . SER A 1 204 ? 13.780 -10.953 23.503 1.00 39.19 204 SER A N 1
ATOM 1648 C CA . SER A 1 204 ? 13.583 -10.435 24.858 1.00 39.19 204 SER A CA 1
ATOM 1649 C C . SER A 1 204 ? 14.293 -11.344 25.873 1.00 39.19 204 SER A C 1
ATOM 1651 O O . SER A 1 204 ? 13.661 -12.241 26.430 1.00 39.19 204 SER A O 1
ATOM 1653 N N . ILE A 1 205 ? 15.601 -11.145 26.089 1.00 36.50 205 ILE A N 1
ATOM 1654 C CA . ILE A 1 205 ? 16.332 -11.637 27.277 1.00 36.50 205 ILE A CA 1
ATOM 1655 C C . ILE A 1 205 ? 17.348 -10.584 27.715 1.00 36.50 205 ILE A C 1
ATOM 1657 O O . ILE A 1 205 ? 18.170 -10.184 26.860 1.00 36.50 205 ILE A O 1
#

Radius of gyration: 15.96 Å; chains: 1; bounding box: 43×41×46 Å

Foldseek 3Di:
DWWWWFPDPAFVPAIWTWFFLDDPRRKFIATARLPPPDCSVPPRQQRRDKDKELDCPPQDPPDDRPVPPPHADFQQRWIWIRRRPDTQWTWFFLDDDPRKDIITGRCPPDPCSVPVRVQRRIWGKALDCAPQANPGDGPRGPPGDDAQRKIWTARRPDGQFTFFHRLHHGDTTIGHRPPDPPDPSGTGRIIGMGDPDDDDPVPPD